Protein AF-A0A7L0NMG3-F1 (afdb_monomer)

Organism: NCBI:txid1118560

Nearest PDB structures (foldseek):
  3aih-assembly2_B  TM=8.517E-01  e=2.063E-11  Homo sapiens
  4xqm-assembly1_A  TM=8.534E-01  e=5.580E-05  Schizosaccharomyces pombe 972h-
  7s69-assembly1_B  TM=7.796E-01  e=5.162E-04  Xenopus laevis
  2v5p-assembly2_B  TM=7.927E-01  e=1.163E-02  Homo sapiens
  3k42-assembly1_A  TM=6.499E-01  e=7.452E-03  Bos taurus

Structure (mmCIF, N/CA/C/O backbone):
data_AF-A0A7L0NMG3-F1
#
_entry.id   AF-A0A7L0NMG3-F1
#
loop_
_atom_site.group_PDB
_atom_site.id
_atom_site.type_symbol
_atom_site.label_atom_id
_atom_site.label_alt_id
_atom_site.label_comp_id
_atom_site.label_asym_id
_atom_site.label_entity_id
_atom_site.label_seq_id
_atom_site.pdbx_PDB_ins_code
_atom_site.Cartn_x
_atom_site.Cartn_y
_atom_site.Cartn_z
_atom_site.occupancy
_atom_site.B_iso_or_equiv
_atom_site.auth_seq_id
_atom_site.auth_comp_id
_atom_site.auth_asym_id
_atom_site.auth_atom_id
_atom_site.pdbx_PDB_model_num
ATOM 1 N N . GLU A 1 1 ? -7.034 -24.614 -14.392 1.00 59.16 1 GLU A N 1
ATOM 2 C CA . GLU A 1 1 ? -5.879 -23.702 -14.499 1.00 59.16 1 GLU A CA 1
ATOM 3 C C . GLU A 1 1 ? -6.355 -22.431 -15.175 1.00 59.16 1 GLU A C 1
ATOM 5 O O . GLU A 1 1 ? -7.179 -22.522 -16.078 1.00 59.16 1 GLU A O 1
ATOM 10 N N . SER A 1 2 ? -5.948 -21.263 -14.687 1.00 79.06 2 SER A N 1
ATOM 11 C CA . SER A 1 2 ? -6.353 -19.992 -15.289 1.00 79.06 2 SER A CA 1
ATOM 12 C C . SER A 1 2 ? -5.516 -19.754 -16.543 1.00 79.06 2 SER A C 1
ATOM 14 O O . SER A 1 2 ? -4.312 -19.537 -16.444 1.00 79.06 2 SER A O 1
ATOM 16 N N . GLU A 1 3 ? -6.139 -19.833 -17.716 1.00 87.44 3 GLU A N 1
ATOM 17 C CA . GLU A 1 3 ? -5.497 -19.521 -18.994 1.00 87.44 3 GLU A CA 1
ATOM 18 C C . GLU A 1 3 ? -5.254 -18.007 -19.086 1.00 87.44 3 GLU A C 1
ATOM 20 O O . GLU A 1 3 ? -6.186 -17.207 -18.962 1.00 87.44 3 GLU A O 1
ATOM 25 N N . ILE A 1 4 ? -3.997 -17.605 -19.279 1.00 86.75 4 ILE A N 1
ATOM 26 C CA . ILE A 1 4 ? -3.635 -16.203 -19.499 1.00 86.75 4 ILE A CA 1
ATOM 27 C C . ILE A 1 4 ? -4.058 -15.837 -20.923 1.00 86.75 4 ILE A C 1
ATOM 29 O O . ILE A 1 4 ? -3.597 -16.451 -21.882 1.00 86.75 4 ILE A O 1
ATOM 33 N N . LYS A 1 5 ? -4.931 -14.837 -21.067 1.00 89.88 5 LYS A N 1
ATOM 34 C CA . LYS A 1 5 ? -5.364 -14.318 -22.371 1.00 89.88 5 LYS A CA 1
ATOM 35 C C . LYS A 1 5 ? -4.759 -12.940 -22.612 1.00 89.88 5 LYS A C 1
ATOM 37 O O . LYS A 1 5 ? -4.948 -12.047 -21.790 1.00 89.88 5 LYS A O 1
ATOM 42 N N . GLY A 1 6 ? -4.094 -12.770 -23.753 1.00 88.62 6 GLY A N 1
ATOM 43 C CA . GLY A 1 6 ? -3.487 -11.505 -24.178 1.00 88.62 6 GLY A CA 1
ATOM 44 C C . GLY A 1 6 ? -1.967 -11.459 -24.017 1.00 88.62 6 GLY A C 1
ATOM 45 O O . GLY A 1 6 ? -1.328 -12.466 -23.711 1.00 88.62 6 GLY A O 1
ATOM 46 N N . ASP A 1 7 ? -1.402 -10.276 -24.254 1.00 86.81 7 ASP A N 1
ATOM 47 C CA . ASP A 1 7 ? 0.041 -10.052 -24.217 1.00 86.81 7 ASP A CA 1
ATOM 48 C C . ASP A 1 7 ? 0.577 -10.033 -22.782 1.00 86.81 7 ASP A C 1
ATOM 50 O O . ASP A 1 7 ? 0.004 -9.422 -21.876 1.00 86.81 7 ASP A O 1
ATOM 54 N N . ILE A 1 8 ? 1.722 -10.682 -22.576 1.00 90.44 8 ILE A N 1
ATOM 55 C CA . ILE A 1 8 ? 2.401 -10.710 -21.281 1.00 90.44 8 ILE A CA 1
ATOM 56 C C . ILE A 1 8 ? 3.264 -9.454 -21.150 1.00 90.44 8 ILE A C 1
ATOM 58 O O . ILE A 1 8 ? 4.261 -9.284 -21.854 1.00 90.44 8 ILE A O 1
ATOM 62 N N . LEU A 1 9 ? 2.906 -8.585 -20.206 1.00 92.25 9 LEU A N 1
ATOM 63 C CA . LEU A 1 9 ? 3.685 -7.395 -19.879 1.00 92.25 9 LEU A CA 1
ATOM 64 C C . LEU A 1 9 ? 4.687 -7.695 -18.766 1.00 92.25 9 LEU A C 1
ATOM 66 O O . LEU A 1 9 ? 4.323 -8.046 -17.646 1.00 92.25 9 LEU A O 1
ATOM 70 N N . VAL A 1 10 ? 5.968 -7.496 -19.068 1.00 95.62 10 VAL A N 1
ATOM 71 C CA . VAL A 1 10 ? 7.050 -7.587 -18.080 1.00 95.62 10 VAL A CA 1
ATOM 72 C C . VAL A 1 10 ? 7.279 -6.204 -17.477 1.00 95.62 10 VAL A C 1
ATOM 74 O O . VAL A 1 10 ? 7.556 -5.259 -18.220 1.00 95.62 10 VAL A O 1
ATOM 77 N N . LEU A 1 11 ? 7.167 -6.074 -16.153 1.00 95.94 11 LEU A N 1
ATOM 78 C CA . LEU A 1 11 ? 7.382 -4.800 -15.448 1.00 95.94 11 LEU A CA 1
ATOM 79 C C . LEU A 1 11 ? 8.869 -4.474 -15.258 1.00 95.94 11 LEU A C 1
ATOM 81 O O . LEU A 1 11 ? 9.238 -3.309 -15.211 1.00 95.94 11 LEU A O 1
ATOM 85 N N . GLY A 1 12 ? 9.719 -5.496 -15.191 1.00 96.56 12 GLY A N 1
ATOM 86 C CA . GLY A 1 12 ? 11.164 -5.359 -15.068 1.00 96.56 12 GLY A CA 1
ATOM 87 C C . GLY A 1 12 ? 11.828 -6.689 -14.729 1.00 96.56 12 GLY A C 1
ATOM 88 O O . GLY A 1 12 ? 11.169 -7.648 -14.328 1.00 96.56 12 GLY A O 1
ATOM 89 N N . TYR A 1 13 ? 13.143 -6.724 -14.876 1.00 97.38 13 TYR A N 1
ATOM 90 C CA . TYR A 1 13 ? 14.027 -7.793 -14.435 1.00 97.38 13 TYR A CA 1
ATOM 91 C C . TYR A 1 13 ? 14.831 -7.311 -13.237 1.00 97.38 13 TYR A C 1
ATOM 93 O O . TYR A 1 13 ? 15.173 -6.131 -13.154 1.00 97.38 13 TYR A O 1
ATOM 101 N N . TYR A 1 14 ? 15.130 -8.225 -12.317 1.00 97.56 14 TYR A N 1
ATOM 102 C CA . TYR A 1 14 ? 15.884 -7.911 -11.110 1.00 97.56 14 TYR A CA 1
ATOM 103 C C . TYR A 1 14 ? 17.196 -7.190 -11.453 1.00 97.56 14 TYR A C 1
ATOM 105 O O . TYR A 1 14 ? 17.988 -7.679 -12.258 1.00 97.56 14 TYR A O 1
ATOM 113 N N . GLN A 1 15 ? 17.409 -6.030 -10.834 1.00 97.12 15 GLN A N 1
ATOM 114 C CA . GLN A 1 15 ? 18.620 -5.229 -10.985 1.00 97.12 15 GLN A CA 1
ATOM 115 C C . GLN A 1 15 ? 19.444 -5.245 -9.703 1.00 97.12 15 GLN A C 1
ATOM 117 O O . GLN A 1 15 ? 20.641 -5.523 -9.728 1.00 97.12 15 GLN A O 1
ATOM 122 N N . SER A 1 16 ? 18.808 -4.896 -8.588 1.00 95.19 16 SER A N 1
ATOM 123 C CA . SER A 1 16 ? 19.484 -4.692 -7.315 1.00 95.19 16 SER A CA 1
ATOM 124 C C . SER A 1 16 ? 18.516 -4.822 -6.148 1.00 95.19 16 SER A C 1
ATOM 126 O O . SER A 1 16 ? 17.298 -4.697 -6.288 1.00 95.19 16 SER A O 1
ATOM 128 N N . ALA A 1 17 ? 19.083 -5.069 -4.975 1.00 92.56 17 ALA A N 1
ATOM 129 C CA . ALA A 1 17 ? 18.385 -5.074 -3.705 1.00 92.56 17 ALA A CA 1
ATOM 130 C C . ALA A 1 17 ? 19.091 -4.110 -2.756 1.00 92.56 17 ALA A C 1
ATOM 132 O O . ALA A 1 17 ? 20.298 -3.895 -2.860 1.00 92.56 17 ALA A O 1
ATOM 133 N N . PHE A 1 18 ? 18.333 -3.526 -1.835 1.00 87.12 18 PHE A N 1
ATOM 134 C CA . PHE A 1 18 ? 18.908 -2.701 -0.787 1.00 87.12 18 PHE A CA 1
ATOM 135 C C . PHE A 1 18 ? 19.748 -3.561 0.157 1.00 87.12 18 PHE A C 1
ATOM 137 O O . PHE A 1 18 ? 19.223 -4.503 0.761 1.00 87.12 18 PHE A O 1
ATOM 144 N N . ASP A 1 19 ? 21.027 -3.214 0.271 1.00 85.00 19 ASP A N 1
ATOM 145 C CA . ASP A 1 19 ? 21.970 -3.850 1.180 1.00 85.00 19 ASP A CA 1
ATOM 146 C C . ASP A 1 19 ? 21.844 -3.239 2.583 1.00 85.00 19 ASP A C 1
ATOM 148 O O . ASP A 1 19 ? 21.985 -2.029 2.769 1.00 85.00 19 ASP A O 1
ATOM 152 N N . TRP A 1 20 ? 21.539 -4.085 3.565 1.00 78.50 20 TRP A N 1
ATOM 153 C CA . TRP A 1 20 ? 21.385 -3.685 4.964 1.00 78.50 20 TRP A CA 1
ATOM 154 C C . TRP A 1 20 ? 22.711 -3.684 5.731 1.00 78.50 20 TRP A C 1
ATOM 156 O O . TRP A 1 20 ? 22.761 -3.121 6.827 1.00 78.50 20 TRP A O 1
ATOM 166 N N . ASP A 1 21 ? 23.772 -4.280 5.181 1.00 75.56 21 ASP A N 1
ATOM 167 C CA . ASP A 1 21 ? 25.079 -4.371 5.831 1.00 75.56 21 ASP A CA 1
ATOM 168 C C . ASP A 1 21 ? 25.978 -3.161 5.534 1.00 75.56 21 ASP A C 1
ATOM 170 O O . ASP A 1 21 ? 26.912 -2.904 6.295 1.00 75.56 21 ASP A O 1
ATOM 174 N N . ASP A 1 22 ? 25.652 -2.356 4.517 1.00 78.81 22 ASP A N 1
ATOM 175 C CA . ASP A 1 22 ? 26.407 -1.153 4.152 1.00 78.81 22 ASP A CA 1
ATOM 176 C C . ASP A 1 22 ? 26.276 -0.036 5.208 1.00 78.81 22 ASP A C 1
ATOM 178 O O . ASP A 1 22 ? 25.227 0.587 5.409 1.00 78.81 22 ASP A O 1
ATOM 182 N N . GLU A 1 23 ? 27.392 0.254 5.876 1.00 65.75 23 GLU A N 1
ATOM 183 C CA . GLU A 1 23 ? 27.531 1.295 6.899 1.00 65.75 23 GLU A CA 1
ATOM 184 C C . GLU A 1 23 ? 27.205 2.704 6.370 1.00 65.75 23 GLU A C 1
ATOM 186 O O . GLU A 1 23 ? 26.690 3.552 7.107 1.00 65.75 23 GLU A O 1
ATOM 191 N N . THR A 1 24 ? 27.422 2.950 5.075 1.00 65.12 24 THR A N 1
ATOM 192 C CA . THR A 1 24 ? 27.127 4.240 4.430 1.00 65.12 24 THR A CA 1
ATOM 193 C C . THR A 1 24 ? 25.620 4.496 4.372 1.00 65.12 24 THR A C 1
ATOM 195 O O . THR A 1 24 ? 25.153 5.617 4.598 1.00 65.12 24 THR A O 1
ATOM 198 N N . ALA A 1 25 ? 24.837 3.441 4.136 1.00 59.25 25 ALA A N 1
ATOM 199 C CA . ALA A 1 25 ? 23.383 3.500 4.116 1.00 59.25 25 ALA A CA 1
ATOM 200 C C . ALA A 1 25 ? 22.796 3.611 5.535 1.00 59.25 25 ALA A C 1
ATOM 202 O O . ALA A 1 25 ? 21.837 4.368 5.739 1.00 59.25 25 ALA A O 1
ATOM 203 N N . LYS A 1 26 ? 23.419 2.957 6.531 1.00 58.41 26 LYS A N 1
ATOM 204 C CA . LYS A 1 26 ? 23.043 3.032 7.960 1.00 58.41 26 LYS A CA 1
ATOM 205 C C . LYS A 1 26 ? 23.156 4.444 8.544 1.00 58.41 26 LYS A C 1
ATOM 207 O O . LYS A 1 26 ? 22.347 4.810 9.399 1.00 58.41 26 LYS A O 1
ATOM 212 N N . ALA A 1 27 ? 24.111 5.246 8.067 1.00 56.56 27 ALA A N 1
ATOM 213 C CA . ALA A 1 27 ? 24.324 6.625 8.517 1.00 56.56 27 ALA A CA 1
ATOM 214 C C . ALA A 1 27 ? 23.243 7.613 8.035 1.00 56.56 27 ALA A C 1
ATOM 216 O O . ALA A 1 27 ? 23.093 8.707 8.590 1.00 56.56 27 ALA A O 1
ATOM 217 N N . SER A 1 28 ? 22.457 7.250 7.018 1.00 61.62 28 SER A N 1
ATOM 218 C CA . SER A 1 28 ? 21.382 8.109 6.530 1.00 61.62 28 SER A CA 1
ATOM 219 C C . SER A 1 28 ? 20.182 8.074 7.492 1.00 61.62 28 SER A C 1
ATOM 221 O O . SER A 1 28 ? 19.613 7.024 7.785 1.00 61.62 28 SER A O 1
ATOM 223 N N . LYS A 1 29 ? 19.709 9.237 7.964 1.00 58.41 29 LYS A N 1
ATOM 224 C CA . LYS A 1 29 ? 18.449 9.329 8.742 1.00 58.41 29 LYS A CA 1
ATOM 225 C C . LYS A 1 29 ? 17.241 8.749 7.984 1.00 58.41 29 LYS A C 1
ATOM 227 O O . LYS A 1 29 ? 16.254 8.352 8.594 1.00 58.41 29 LYS A O 1
ATOM 232 N N . GLN A 1 30 ? 17.332 8.681 6.657 1.00 58.31 30 GLN A N 1
ATOM 233 C CA . GLN A 1 30 ? 16.338 8.071 5.776 1.00 58.31 30 GLN A CA 1
ATOM 234 C C . GLN A 1 30 ? 16.222 6.551 5.983 1.00 58.31 30 GLN A C 1
ATOM 236 O O . GLN A 1 30 ? 15.117 6.020 5.902 1.00 58.31 30 GLN A O 1
ATOM 241 N N . HIS A 1 31 ? 17.317 5.865 6.326 1.00 57.00 31 HIS A N 1
ATOM 242 C CA . HIS A 1 31 ? 17.328 4.433 6.628 1.00 57.00 31 HIS A CA 1
ATOM 243 C C . HIS A 1 31 ? 16.533 4.091 7.897 1.00 57.00 31 HIS A C 1
ATOM 245 O O . HIS A 1 31 ? 15.758 3.142 7.898 1.00 57.00 31 HIS A O 1
ATOM 251 N N . GLN A 1 32 ? 16.615 4.921 8.944 1.00 55.91 32 GLN A N 1
ATOM 252 C CA . GLN A 1 32 ? 15.859 4.708 10.193 1.00 55.91 32 GLN A CA 1
ATOM 253 C C . GLN A 1 32 ? 14.334 4.797 10.005 1.00 55.91 32 GLN A C 1
ATOM 255 O O . GLN A 1 32 ? 13.570 4.257 10.805 1.00 55.91 32 GLN A O 1
ATOM 260 N N . LEU A 1 33 ? 13.884 5.488 8.954 1.00 63.53 33 LEU A N 1
ATOM 261 C CA . LEU A 1 33 ? 12.466 5.661 8.633 1.00 63.53 33 LEU A CA 1
ATOM 262 C C . LEU A 1 33 ? 11.950 4.612 7.636 1.00 63.53 33 LEU A C 1
ATOM 264 O O . LEU A 1 33 ? 10.738 4.405 7.541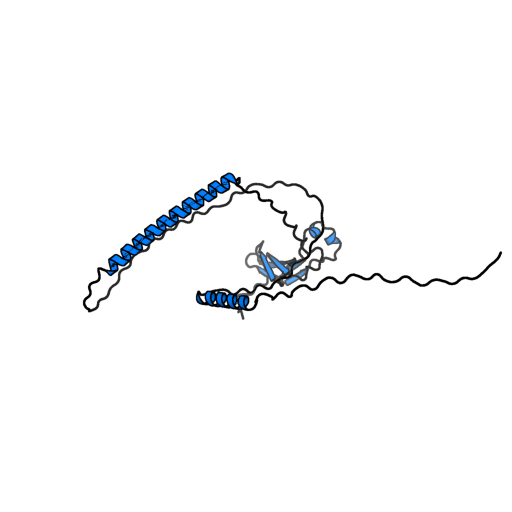 1.00 63.53 33 LEU A O 1
ATOM 268 N N . ARG A 1 34 ? 12.841 3.930 6.904 1.00 72.50 34 ARG A N 1
ATOM 269 C CA . ARG A 1 34 ? 12.472 2.896 5.931 1.00 72.50 34 ARG A CA 1
ATOM 270 C C . ARG A 1 34 ? 12.338 1.546 6.629 1.00 72.50 34 ARG A C 1
ATOM 272 O O . ARG A 1 34 ? 13.305 0.827 6.824 1.00 72.50 34 ARG A O 1
ATOM 279 N N . ARG A 1 35 ? 11.101 1.180 6.965 1.00 83.31 35 ARG A N 1
ATOM 280 C CA . ARG A 1 35 ? 10.751 -0.133 7.545 1.00 83.31 35 ARG A CA 1
ATOM 281 C C . ARG A 1 35 ? 10.389 -1.178 6.483 1.00 83.31 35 ARG A C 1
ATOM 283 O O . ARG A 1 35 ? 9.473 -1.970 6.682 1.00 83.31 35 ARG A O 1
ATOM 290 N N . TYR A 1 36 ? 11.045 -1.137 5.327 1.00 90.69 36 TYR A N 1
ATOM 291 C CA . TYR A 1 36 ? 10.819 -2.087 4.238 1.00 90.69 36 TYR A CA 1
ATOM 292 C C . TYR A 1 36 ? 12.124 -2.398 3.519 1.00 90.69 36 TYR A C 1
ATOM 294 O O . TYR A 1 36 ? 12.977 -1.524 3.377 1.00 90.69 36 TYR A O 1
ATOM 302 N N . HIS A 1 37 ? 12.270 -3.634 3.048 1.00 91.88 37 HIS A N 1
ATOM 303 C CA . HIS A 1 37 ? 13.357 -3.998 2.145 1.00 91.88 37 HIS A CA 1
ATOM 304 C C . HIS A 1 37 ? 12.918 -3.696 0.714 1.00 91.88 37 HIS A C 1
ATOM 306 O O . HIS A 1 37 ? 11.808 -4.048 0.323 1.00 91.88 37 HIS A O 1
ATOM 312 N N . SER A 1 38 ? 13.762 -3.013 -0.051 1.00 93.06 38 SER A N 1
ATOM 313 C CA . SER A 1 38 ? 13.443 -2.591 -1.415 1.00 93.06 38 SER A CA 1
ATOM 314 C C . SER A 1 38 ? 14.302 -3.320 -2.432 1.00 93.06 38 SER A C 1
ATOM 316 O O . SER A 1 38 ? 15.511 -3.445 -2.240 1.00 93.06 38 SER A O 1
ATOM 318 N N . GLN A 1 39 ? 13.681 -3.733 -3.528 1.00 95.81 39 GLN A N 1
ATOM 319 C CA . GLN A 1 39 ? 14.343 -4.292 -4.698 1.00 95.81 39 GLN A CA 1
ATOM 320 C C . GLN A 1 39 ? 13.947 -3.502 -5.937 1.00 95.81 39 GLN A C 1
ATOM 322 O O . GLN A 1 39 ? 12.780 -3.144 -6.099 1.00 95.81 39 GLN A O 1
ATOM 327 N N . SER A 1 40 ? 14.910 -3.271 -6.816 1.00 96.88 40 SER A N 1
ATOM 328 C CA . SER A 1 40 ? 14.718 -2.563 -8.074 1.00 96.88 40 SER A CA 1
ATOM 329 C C . SER A 1 40 ? 14.677 -3.558 -9.225 1.00 96.88 40 SER A C 1
ATOM 331 O O . SER A 1 40 ? 15.562 -4.406 -9.365 1.00 96.88 40 SER A O 1
ATOM 333 N N . TYR A 1 41 ? 13.654 -3.434 -10.061 1.00 97.94 41 TYR A N 1
ATOM 334 C CA . TYR A 1 41 ? 13.452 -4.209 -11.275 1.00 97.94 41 TYR A CA 1
ATOM 335 C C . TYR A 1 41 ? 13.398 -3.242 -12.456 1.00 97.94 41 TYR A C 1
ATOM 337 O O . TYR A 1 41 ? 12.594 -2.318 -12.465 1.00 97.94 41 TYR A O 1
ATOM 345 N N . VAL A 1 42 ? 14.247 -3.436 -13.459 1.00 97.25 42 VAL A N 1
ATOM 346 C CA . VAL A 1 42 ? 14.390 -2.506 -14.594 1.00 97.25 42 VAL A CA 1
ATOM 347 C C . VAL A 1 42 ? 14.375 -3.255 -15.921 1.00 97.25 42 VAL A C 1
ATOM 349 O O . VAL A 1 42 ? 14.352 -4.482 -15.944 1.00 97.25 42 VAL A O 1
ATOM 352 N N . ASN A 1 43 ? 14.433 -2.540 -17.046 1.00 96.88 43 ASN A N 1
ATOM 353 C CA . ASN A 1 43 ? 14.477 -3.141 -18.385 1.00 96.88 43 ASN A CA 1
ATOM 354 C C . ASN A 1 43 ? 13.260 -4.031 -18.693 1.00 96.88 43 ASN A C 1
ATOM 356 O O . ASN A 1 43 ? 13.386 -5.069 -19.339 1.00 96.88 43 ASN A O 1
ATOM 360 N N . GLY A 1 44 ? 12.075 -3.632 -18.229 1.00 96.06 44 GLY A N 1
ATOM 361 C CA . GLY A 1 44 ? 10.829 -4.304 -18.568 1.00 96.06 44 GLY A CA 1
ATOM 362 C C . GLY A 1 44 ? 10.442 -4.149 -20.040 1.00 96.06 44 GLY A C 1
ATOM 363 O O . GLY A 1 44 ? 11.151 -3.574 -20.868 1.00 96.06 44 GLY A O 1
ATOM 364 N N . SER A 1 45 ? 9.256 -4.651 -20.365 1.00 96.31 45 SER A N 1
ATOM 365 C CA . SER A 1 45 ? 8.626 -4.464 -21.673 1.00 96.31 45 SER A CA 1
ATOM 366 C C . SER A 1 45 ? 8.543 -2.979 -22.048 1.00 96.31 45 SER A C 1
ATOM 368 O O . SER A 1 45 ? 8.411 -2.104 -21.187 1.00 96.31 45 SER A O 1
ATOM 370 N N . ARG A 1 46 ? 8.616 -2.682 -23.349 1.00 96.19 46 ARG A N 1
ATOM 371 C CA . ARG A 1 46 ? 8.604 -1.302 -23.843 1.00 96.19 46 ARG A CA 1
ATOM 372 C C . ARG A 1 46 ? 7.242 -0.654 -23.594 1.00 96.19 46 ARG A C 1
ATOM 374 O O . ARG A 1 46 ? 6.205 -1.219 -23.937 1.00 96.19 46 ARG A O 1
ATOM 381 N N . CYS A 1 47 ? 7.262 0.524 -22.987 1.00 95.06 47 CYS A N 1
ATOM 382 C CA . CYS A 1 47 ? 6.096 1.366 -22.779 1.00 95.06 47 CYS A CA 1
ATOM 383 C C . CYS A 1 47 ? 5.633 1.940 -24.122 1.00 95.06 47 CYS A C 1
ATOM 385 O O . CYS A 1 47 ? 6.428 2.524 -24.856 1.00 95.06 47 CYS A O 1
ATOM 387 N N . ASP A 1 48 ? 4.357 1.798 -24.431 1.00 94.06 48 ASP A N 1
ATOM 388 C CA . ASP A 1 48 ? 3.684 2.387 -25.589 1.00 94.06 48 ASP A CA 1
ATOM 389 C C . ASP A 1 48 ? 3.558 3.913 -25.462 1.00 94.06 48 ASP A C 1
ATOM 391 O O . ASP A 1 48 ? 3.797 4.631 -26.429 1.00 94.06 48 ASP A O 1
ATOM 395 N N . LEU A 1 49 ? 3.279 4.411 -24.253 1.00 93.31 49 LEU A N 1
ATOM 396 C CA . LEU A 1 49 ? 3.099 5.844 -23.994 1.00 93.31 49 LEU A CA 1
ATOM 397 C C . LEU A 1 49 ? 4.406 6.646 -24.039 1.00 93.31 49 LEU A C 1
ATOM 399 O O . LEU A 1 49 ? 4.446 7.746 -24.581 1.00 93.31 49 LEU A O 1
ATOM 403 N N . THR A 1 50 ? 5.478 6.123 -23.438 1.00 92.62 50 THR A N 1
ATOM 404 C CA . THR A 1 50 ? 6.743 6.869 -23.273 1.00 92.62 50 THR A CA 1
ATOM 405 C C . THR A 1 50 ? 7.886 6.335 -24.129 1.00 92.62 50 THR A C 1
ATOM 407 O O . THR A 1 50 ? 8.929 6.977 -24.234 1.00 92.62 50 THR A O 1
ATOM 410 N N . GLY A 1 51 ? 7.749 5.134 -24.697 1.00 93.44 51 GLY A N 1
ATOM 411 C CA . GLY A 1 51 ? 8.825 4.440 -25.404 1.00 93.44 51 GLY A CA 1
ATOM 412 C C . GLY A 1 51 ? 9.958 3.913 -24.512 1.00 93.44 51 GLY A C 1
ATOM 413 O O . GLY A 1 51 ? 10.852 3.232 -25.017 1.00 93.44 51 GLY A O 1
ATOM 414 N N . ARG A 1 52 ? 9.951 4.201 -23.205 1.00 95.06 52 ARG A N 1
ATOM 415 C CA . ARG A 1 52 ? 10.958 3.710 -22.249 1.00 95.06 52 ARG A CA 1
ATOM 416 C C . ARG A 1 52 ? 10.632 2.288 -21.793 1.00 95.06 52 ARG A C 1
ATOM 418 O O . ARG A 1 52 ? 9.490 1.847 -21.901 1.00 95.06 52 ARG A O 1
ATOM 425 N N . ALA A 1 53 ? 11.630 1.553 -21.312 1.00 96.81 53 ALA A N 1
ATOM 426 C CA . ALA A 1 53 ? 11.385 0.264 -20.670 1.00 96.81 53 ALA A CA 1
ATOM 427 C C . ALA A 1 53 ? 10.643 0.480 -19.344 1.00 96.81 53 ALA A C 1
ATOM 429 O O . ALA A 1 5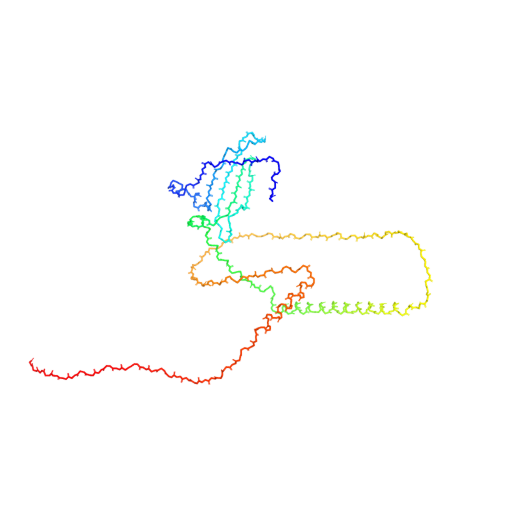3 ? 10.948 1.435 -18.630 1.00 96.81 53 ALA A O 1
ATOM 430 N N . ARG A 1 54 ? 9.673 -0.387 -19.030 1.00 97.25 54 ARG A N 1
ATOM 431 C CA . ARG A 1 54 ? 9.006 -0.383 -17.720 1.00 97.25 54 ARG A CA 1
ATOM 432 C C . ARG A 1 54 ? 10.015 -0.664 -16.599 1.00 97.25 54 ARG A C 1
ATOM 434 O O . ARG A 1 54 ? 11.006 -1.371 -16.811 1.00 97.25 54 ARG A O 1
ATOM 441 N N . GLU A 1 55 ? 9.749 -0.109 -15.425 1.00 97.19 55 GLU A N 1
ATOM 442 C CA . GLU A 1 55 ? 10.531 -0.330 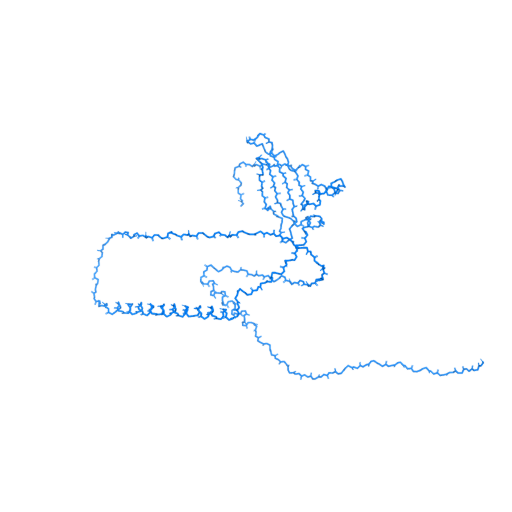-14.206 1.00 97.19 55 GLU A CA 1
ATOM 443 C C . GLU A 1 55 ? 9.613 -0.515 -12.994 1.00 97.19 55 GLU A C 1
ATOM 445 O O . GLU A 1 55 ? 8.489 -0.011 -12.972 1.00 97.19 55 GLU A O 1
ATOM 450 N N . ALA A 1 56 ? 10.086 -1.230 -11.977 1.00 97.88 56 ALA A N 1
ATOM 451 C CA . ALA A 1 56 ? 9.343 -1.468 -10.753 1.00 97.88 56 ALA A CA 1
ATOM 452 C C . ALA A 1 56 ? 10.236 -1.456 -9.504 1.00 97.88 56 ALA A C 1
ATOM 454 O O . ALA A 1 56 ? 11.322 -2.032 -9.491 1.00 97.88 56 ALA A O 1
ATOM 455 N N . GLU A 1 57 ? 9.740 -0.868 -8.419 1.00 96.94 57 GLU A N 1
ATOM 456 C CA . GLU A 1 57 ? 10.293 -1.017 -7.072 1.00 96.94 57 GLU A CA 1
ATOM 457 C C . GLU A 1 57 ? 9.411 -1.989 -6.277 1.00 96.94 57 GLU A C 1
ATOM 459 O O . GLU A 1 57 ? 8.224 -1.739 -6.066 1.00 96.94 57 GLU A O 1
ATOM 464 N N . VAL A 1 58 ? 9.982 -3.093 -5.801 1.00 97.31 58 VAL A N 1
ATOM 465 C CA . VAL A 1 58 ? 9.285 -4.045 -4.930 1.00 97.31 58 VAL A CA 1
ATOM 466 C C . VAL A 1 58 ? 9.678 -3.776 -3.484 1.00 97.31 58 VAL A C 1
ATOM 468 O O . VAL A 1 58 ? 10.846 -3.881 -3.113 1.00 97.31 58 VAL A O 1
ATOM 471 N N . ARG A 1 59 ? 8.691 -3.433 -2.659 1.00 95.62 59 ARG A N 1
ATOM 472 C CA . ARG A 1 59 ? 8.825 -3.120 -1.236 1.00 95.62 59 ARG A CA 1
ATOM 473 C C . ARG A 1 59 ? 8.282 -4.270 -0.407 1.00 95.62 59 ARG A C 1
ATOM 475 O O . ARG A 1 59 ? 7.081 -4.525 -0.402 1.00 95.62 59 ARG A O 1
ATOM 482 N N . PHE A 1 60 ? 9.161 -4.933 0.327 1.00 94.75 60 PHE A N 1
ATOM 483 C CA . PHE A 1 60 ? 8.810 -5.996 1.254 1.00 94.75 60 PHE A CA 1
ATOM 484 C C . PHE A 1 60 ? 8.593 -5.415 2.648 1.00 94.75 60 PHE A C 1
ATOM 486 O O . PHE A 1 60 ? 9.500 -4.795 3.208 1.00 94.75 60 PHE A O 1
ATOM 493 N N . LEU A 1 61 ? 7.412 -5.645 3.220 1.00 93.31 61 LEU A N 1
ATOM 494 C CA . LEU A 1 61 ? 7.063 -5.268 4.588 1.00 93.31 61 LEU A CA 1
ATOM 495 C C . LEU A 1 61 ? 6.819 -6.502 5.451 1.00 93.31 61 LEU A C 1
ATOM 497 O O . LEU A 1 61 ? 6.217 -7.481 5.009 1.00 93.31 61 LEU A O 1
ATOM 501 N N . CYS A 1 62 ? 7.276 -6.427 6.699 1.00 91.81 62 CYS A N 1
ATOM 502 C CA . CYS A 1 62 ? 7.019 -7.467 7.680 1.00 91.81 62 CYS A CA 1
ATOM 503 C C . CYS A 1 62 ? 5.536 -7.459 8.077 1.00 91.81 62 CYS A C 1
ATOM 505 O O . CYS A 1 62 ? 5.019 -6.441 8.539 1.00 91.81 62 CYS A O 1
ATOM 507 N N . GLU A 1 63 ? 4.881 -8.608 7.930 1.00 91.38 63 GLU A N 1
ATOM 508 C CA . GLU A 1 63 ? 3.553 -8.875 8.479 1.00 91.38 63 GLU A CA 1
ATOM 509 C C . GLU A 1 63 ? 3.567 -10.238 9.177 1.00 91.38 63 GLU A C 1
ATOM 511 O O . GLU A 1 63 ? 3.893 -11.259 8.573 1.00 91.38 63 GLU A O 1
ATOM 516 N N . GLU A 1 64 ? 3.238 -10.259 10.468 1.00 85.75 64 GLU A N 1
ATOM 517 C CA . GLU A 1 64 ? 3.180 -11.492 11.250 1.00 85.75 64 GLU A CA 1
ATOM 518 C C . GLU A 1 64 ? 1.782 -12.122 11.149 1.00 85.75 64 GLU A C 1
ATOM 520 O O . GLU A 1 64 ? 0.779 -11.500 11.489 1.00 85.75 64 GLU A O 1
ATOM 525 N N . GLY A 1 65 ? 1.706 -13.393 10.741 1.00 80.25 65 GLY A N 1
ATOM 526 C CA . GLY A 1 65 ? 0.471 -14.187 10.803 1.00 80.25 65 GLY A CA 1
ATOM 527 C C . GLY A 1 65 ? -0.263 -14.412 9.478 1.00 80.25 65 GLY A C 1
ATOM 528 O O . GLY A 1 65 ? -1.211 -15.198 9.471 1.00 80.25 65 GLY A O 1
ATOM 529 N N . ALA A 1 66 ? 0.195 -13.809 8.379 1.00 76.19 66 ALA A N 1
ATOM 530 C CA . ALA A 1 66 ? -0.228 -14.118 7.012 1.00 76.19 66 ALA A CA 1
ATOM 531 C C . ALA A 1 66 ? 0.921 -14.780 6.222 1.00 76.19 66 ALA A C 1
ATOM 533 O O . ALA A 1 66 ? 2.082 -14.700 6.623 1.00 76.19 66 ALA A O 1
ATOM 534 N N . GLY A 1 67 ? 0.601 -15.492 5.135 1.00 87.50 67 GLY A N 1
ATOM 535 C CA . GLY A 1 67 ? 1.611 -15.995 4.192 1.00 87.50 67 GLY A CA 1
ATOM 536 C C . GLY A 1 67 ? 2.225 -14.869 3.352 1.00 87.50 67 GLY A C 1
ATOM 537 O O . GLY A 1 67 ? 1.923 -13.702 3.567 1.00 87.50 67 GLY A O 1
ATOM 538 N N . ASP A 1 68 ? 3.060 -15.215 2.373 1.00 94.44 68 ASP A N 1
ATOM 539 C CA . ASP A 1 68 ? 3.624 -14.232 1.439 1.00 94.44 68 ASP A CA 1
ATOM 540 C C . ASP A 1 68 ? 2.556 -13.826 0.403 1.00 94.44 68 ASP A C 1
ATOM 542 O O . ASP A 1 68 ? 2.013 -14.691 -0.289 1.00 94.44 68 ASP A O 1
ATOM 546 N N . TYR A 1 69 ? 2.241 -12.532 0.279 1.00 95.44 69 TYR A N 1
ATOM 547 C CA . TYR A 1 69 ? 1.288 -12.042 -0.726 1.00 95.44 69 TYR A CA 1
ATOM 548 C C . TYR A 1 69 ? 1.574 -10.606 -1.183 1.00 95.44 69 TYR A C 1
ATOM 550 O O . TYR A 1 69 ? 2.203 -9.807 -0.487 1.00 95.44 69 TYR A O 1
ATOM 558 N N . ILE A 1 70 ? 1.088 -10.272 -2.381 1.00 96.31 70 ILE A N 1
ATOM 559 C CA . ILE A 1 70 ? 1.146 -8.913 -2.925 1.00 96.31 70 ILE A CA 1
ATOM 560 C C . ILE A 1 70 ? -0.029 -8.125 -2.346 1.00 96.31 70 ILE A C 1
ATOM 562 O O . ILE A 1 70 ? -1.186 -8.417 -2.635 1.00 96.31 70 ILE A O 1
ATOM 566 N N . ALA A 1 71 ? 0.279 -7.130 -1.525 1.00 95.62 71 ALA A N 1
ATOM 567 C CA . ALA A 1 71 ? -0.698 -6.288 -0.851 1.00 95.62 71 ALA A CA 1
ATOM 568 C C . ALA A 1 71 ? -1.219 -5.175 -1.760 1.00 95.62 71 ALA A C 1
ATOM 570 O O . ALA A 1 71 ? -2.405 -4.850 -1.741 1.00 95.62 71 ALA A O 1
ATOM 571 N N . ARG A 1 72 ? -0.315 -4.560 -2.534 1.00 96.00 72 ARG A N 1
ATOM 572 C CA . ARG A 1 72 ? -0.630 -3.440 -3.427 1.00 96.00 72 ARG A CA 1
ATOM 573 C C . ARG A 1 72 ? 0.257 -3.450 -4.661 1.00 96.00 72 ARG A C 1
ATOM 575 O O . ARG A 1 72 ? 1.420 -3.848 -4.591 1.00 96.00 72 ARG A O 1
ATOM 582 N N . VAL A 1 73 ? -0.296 -2.948 -5.756 1.00 97.06 73 VAL A N 1
ATOM 583 C CA . VAL A 1 73 ? 0.422 -2.612 -6.984 1.00 97.06 73 VAL A CA 1
ATOM 584 C C . VAL A 1 73 ? -0.017 -1.204 -7.356 1.00 97.06 73 VAL A C 1
ATOM 586 O O . VAL A 1 73 ? -1.179 -0.992 -7.690 1.00 97.06 73 VAL A O 1
ATOM 589 N N . ASP A 1 74 ? 0.888 -0.243 -7.231 1.00 97.62 74 ASP A N 1
ATOM 590 C CA . ASP A 1 74 ? 0.625 1.168 -7.493 1.00 97.62 74 ASP A CA 1
ATOM 591 C C . ASP A 1 74 ? 1.458 1.608 -8.719 1.00 97.62 74 ASP A C 1
ATOM 593 O O . ASP A 1 74 ? 2.629 1.252 -8.834 1.00 97.62 74 ASP A O 1
ATOM 597 N N . GLU A 1 75 ? 0.877 2.382 -9.641 1.00 97.25 75 GLU A N 1
ATOM 598 C CA . GLU A 1 75 ? 1.574 2.984 -10.795 1.00 97.25 75 GLU A CA 1
ATOM 599 C C . GLU A 1 75 ? 1.621 4.512 -10.601 1.00 97.25 75 GLU A C 1
ATOM 601 O O . GLU A 1 75 ? 0.756 5.231 -11.103 1.00 97.25 75 GLU A O 1
ATOM 606 N N . PRO A 1 76 ? 2.564 5.041 -9.794 1.00 95.75 76 PRO A N 1
ATOM 607 C CA . PRO A 1 76 ? 2.628 6.476 -9.500 1.00 95.75 76 PRO A CA 1
ATOM 608 C C . PRO A 1 76 ? 2.974 7.331 -10.725 1.00 95.75 76 PRO A C 1
ATOM 610 O O . PRO A 1 76 ? 2.649 8.518 -10.758 1.00 95.75 76 PRO A O 1
ATOM 613 N N . GLN A 1 77 ? 3.656 6.751 -11.713 1.00 95.12 77 GLN A N 1
ATOM 614 C CA . GLN A 1 77 ? 3.957 7.371 -13.000 1.00 95.12 77 GLN A CA 1
ATOM 615 C C . GLN A 1 77 ? 3.785 6.330 -14.101 1.00 95.12 77 GLN A C 1
ATOM 617 O O . GLN A 1 77 ? 4.068 5.157 -13.878 1.00 95.12 77 GLN A O 1
ATOM 622 N N . SER A 1 78 ? 3.379 6.759 -15.298 1.00 96.06 78 SER A N 1
ATOM 623 C CA . SER A 1 78 ? 3.196 5.847 -16.429 1.00 96.06 78 SER A CA 1
ATOM 624 C C . SER A 1 78 ? 4.453 5.008 -16.673 1.00 96.06 78 SER A C 1
ATOM 626 O O . SER A 1 78 ? 5.531 5.558 -16.914 1.00 96.06 78 SER A O 1
ATOM 628 N N . CYS A 1 79 ? 4.293 3.684 -16.651 1.00 95.56 79 CYS A N 1
ATOM 629 C CA . CYS A 1 79 ? 5.353 2.691 -16.827 1.00 95.56 79 CYS A CA 1
ATOM 630 C C . CYS A 1 79 ? 6.400 2.614 -15.695 1.00 95.56 79 CYS A C 1
ATOM 632 O O . CYS A 1 79 ? 7.455 2.007 -15.891 1.00 95.56 79 CYS A O 1
ATOM 634 N N . SER A 1 80 ? 6.093 3.165 -14.516 1.00 96.75 80 SER A N 1
ATOM 635 C CA . SER A 1 80 ? 6.867 3.019 -13.278 1.00 96.75 80 SER A CA 1
ATOM 636 C C . SER A 1 80 ? 5.962 2.476 -12.173 1.00 96.75 80 SER A C 1
ATOM 638 O O . SER A 1 80 ? 4.943 3.080 -11.837 1.00 96.75 80 SER A O 1
ATOM 640 N N . TYR A 1 81 ? 6.321 1.321 -11.619 1.00 97.69 81 TYR A N 1
ATOM 641 C CA . TYR A 1 81 ? 5.468 0.557 -10.711 1.00 97.69 81 TYR A CA 1
ATOM 642 C C . TYR A 1 81 ? 6.070 0.465 -9.309 1.00 97.69 81 TYR A C 1
ATOM 644 O O . TYR A 1 81 ? 7.281 0.384 -9.125 1.00 97.69 81 TYR A O 1
ATOM 652 N N . VAL A 1 82 ? 5.212 0.415 -8.296 1.00 97.50 82 VAL A N 1
ATOM 653 C CA . VAL A 1 82 ? 5.588 0.143 -6.909 1.00 97.50 82 VAL A CA 1
ATOM 654 C C . VAL A 1 82 ? 4.736 -1.007 -6.399 1.00 97.50 82 VAL A C 1
ATOM 656 O O . VAL A 1 82 ? 3.519 -0.889 -6.266 1.00 97.50 82 VAL A O 1
ATOM 659 N N . LEU A 1 83 ? 5.378 -2.133 -6.107 1.00 97.69 83 LEU A N 1
ATOM 660 C CA . LEU A 1 83 ? 4.716 -3.309 -5.558 1.00 97.69 83 LEU A CA 1
ATOM 661 C C . LEU A 1 83 ? 4.978 -3.368 -4.061 1.00 97.69 83 LEU A C 1
ATOM 663 O O . LEU A 1 83 ? 6.114 -3.259 -3.613 1.00 97.69 83 LEU A O 1
ATOM 667 N N . THR A 1 84 ? 3.925 -3.574 -3.286 1.00 96.50 84 THR A N 1
ATOM 668 C CA . THR A 1 84 ? 4.000 -3.745 -1.836 1.00 96.50 84 THR A CA 1
ATOM 669 C C . THR A 1 84 ? 3.719 -5.205 -1.523 1.00 96.50 84 THR A C 1
ATOM 671 O O . THR A 1 84 ? 2.620 -5.687 -1.788 1.00 96.50 84 THR A O 1
ATOM 674 N N . VAL A 1 85 ? 4.702 -5.913 -0.978 1.00 96.56 85 VAL A N 1
ATOM 675 C CA . VAL A 1 85 ? 4.623 -7.339 -0.648 1.00 96.56 85 VAL A CA 1
ATOM 676 C C . VAL A 1 85 ? 4.703 -7.498 0.860 1.00 96.56 85 VAL A C 1
ATOM 678 O O . VAL A 1 85 ? 5.648 -7.020 1.488 1.00 96.56 85 VAL A O 1
ATOM 681 N N . HIS A 1 86 ? 3.735 -8.195 1.439 1.00 95.38 86 HIS A N 1
ATOM 682 C CA . HIS A 1 86 ? 3.797 -8.601 2.835 1.00 95.38 86 HIS A CA 1
ATOM 683 C C . HIS A 1 86 ? 4.409 -9.997 2.937 1.00 95.38 86 HIS A C 1
ATOM 685 O O . HIS A 1 86 ? 4.044 -10.906 2.191 1.00 95.38 86 HIS A O 1
ATOM 691 N N . THR A 1 87 ? 5.389 -10.151 3.828 1.00 94.12 87 THR A N 1
ATOM 692 C CA . THR A 1 87 ? 6.081 -11.425 4.057 1.00 94.12 87 THR A CA 1
ATOM 693 C C . THR A 1 87 ? 6.574 -11.538 5.494 1.00 94.12 87 THR A C 1
ATOM 695 O O . THR A 1 87 ? 7.037 -10.566 6.096 1.00 94.12 87 THR A O 1
ATOM 698 N N . THR A 1 88 ? 6.538 -12.753 6.040 1.00 92.69 88 THR A N 1
ATOM 699 C CA . THR A 1 88 ? 7.087 -13.049 7.371 1.00 92.69 88 THR A CA 1
ATOM 700 C C . THR A 1 88 ? 8.612 -13.171 7.365 1.00 92.69 88 THR A C 1
ATOM 702 O O . THR A 1 88 ? 9.246 -13.041 8.411 1.00 92.69 88 THR A O 1
ATOM 705 N N . ARG A 1 89 ? 9.235 -13.394 6.199 1.00 91.06 89 ARG A N 1
ATOM 706 C CA . ARG A 1 89 ? 10.665 -13.743 6.081 1.00 91.06 89 ARG A CA 1
ATOM 707 C C . ARG A 1 89 ? 11.592 -12.637 6.565 1.00 91.06 89 ARG A C 1
ATOM 709 O O . ARG A 1 89 ? 12.653 -12.911 7.117 1.00 91.06 89 ARG A O 1
ATOM 716 N N . ILE A 1 90 ? 11.177 -11.387 6.388 1.00 90.19 90 ILE A N 1
ATOM 717 C CA . ILE A 1 90 ? 11.970 -10.217 6.774 1.00 90.19 90 ILE A CA 1
ATOM 718 C C . ILE A 1 90 ? 11.691 -9.748 8.208 1.00 90.19 90 ILE A C 1
ATOM 720 O O . ILE A 1 90 ? 12.380 -8.862 8.708 1.00 90.19 90 ILE A O 1
ATOM 724 N N . CYS A 1 91 ? 10.721 -10.356 8.902 1.00 88.56 91 CYS A N 1
ATOM 725 C CA . CYS A 1 91 ? 10.362 -9.997 10.275 1.00 88.56 91 CYS A CA 1
ATOM 726 C C . CYS A 1 91 ? 11.448 -10.334 11.304 1.00 88.56 91 CYS A C 1
ATOM 728 O O . CYS A 1 91 ? 11.373 -9.866 12.440 1.00 88.56 91 CYS A O 1
ATOM 730 N N . HIS A 1 92 ? 12.447 -11.146 10.945 1.00 86.50 92 HIS A N 1
ATOM 731 C CA . HIS A 1 92 ? 13.609 -11.414 11.797 1.00 86.50 92 HIS A CA 1
ATOM 732 C C . HIS A 1 92 ? 14.548 -10.209 11.907 1.00 86.50 92 HIS A C 1
ATOM 734 O O . HIS A 1 92 ? 15.272 -10.095 12.894 1.00 86.50 92 HIS A O 1
ATOM 740 N N . HIS A 1 93 ? 14.521 -9.300 10.929 1.00 85.31 93 HIS A N 1
ATOM 741 C CA . HIS A 1 93 ? 15.408 -8.149 10.906 1.00 85.31 93 HIS A CA 1
ATOM 742 C C . HIS A 1 93 ? 14.877 -7.021 11.820 1.00 85.31 93 HIS A C 1
ATOM 744 O O . HIS A 1 93 ? 13.752 -6.551 11.611 1.00 85.31 93 HIS A O 1
ATOM 750 N N . PRO A 1 94 ? 15.661 -6.534 12.805 1.00 81.00 94 PRO A N 1
ATOM 751 C CA . PRO A 1 94 ? 15.191 -5.571 13.808 1.00 81.00 94 PRO A CA 1
ATOM 752 C C . PRO A 1 94 ? 14.633 -4.262 13.236 1.00 81.00 94 PRO A C 1
ATOM 754 O O . PRO A 1 94 ? 13.681 -3.713 13.783 1.00 81.00 94 PRO A O 1
ATOM 757 N N . PHE A 1 95 ? 15.193 -3.772 12.127 1.00 80.81 95 PHE A N 1
ATOM 758 C CA . PHE A 1 95 ? 14.776 -2.509 11.500 1.00 80.81 95 PHE A CA 1
ATOM 759 C C . PHE A 1 95 ? 13.550 -2.643 10.582 1.00 80.81 95 PHE A C 1
ATOM 761 O O . PHE A 1 95 ? 12.927 -1.642 10.230 1.00 80.81 95 PHE A O 1
ATOM 768 N N . LEU A 1 96 ? 13.195 -3.872 10.194 1.00 85.25 96 LEU A N 1
ATOM 769 C CA . LEU A 1 96 ? 12.065 -4.153 9.301 1.00 85.25 96 LEU A CA 1
ATOM 770 C C . LEU A 1 96 ? 10.798 -4.529 10.055 1.00 85.25 96 LEU A C 1
ATOM 772 O O . LEU A 1 96 ? 9.699 -4.400 9.517 1.00 85.25 96 LEU A O 1
ATOM 776 N N . ARG A 1 97 ? 10.938 -4.982 11.302 1.00 84.75 97 ARG A N 1
ATOM 777 C CA . ARG A 1 97 ? 9.794 -5.243 12.163 1.00 84.75 97 ARG A CA 1
ATOM 778 C C . ARG A 1 97 ? 9.137 -3.910 12.542 1.00 84.75 97 ARG A C 1
ATOM 780 O O . ARG A 1 97 ? 9.813 -3.035 13.092 1.00 84.75 97 ARG A O 1
ATOM 787 N N . PRO A 1 98 ? 7.830 -3.730 12.283 1.00 78.00 98 PRO A N 1
ATOM 788 C CA . PRO A 1 98 ? 7.103 -2.597 12.820 1.00 78.00 98 PRO A CA 1
ATOM 789 C C . PRO A 1 98 ? 7.273 -2.566 14.343 1.00 78.00 98 PRO A C 1
ATOM 791 O O . PRO A 1 98 ? 7.226 -3.625 14.977 1.00 78.00 98 PRO A O 1
ATOM 794 N N . PRO A 1 99 ? 7.474 -1.386 14.954 1.00 75.12 99 PRO A N 1
ATOM 795 C CA . PRO A 1 99 ? 7.425 -1.299 16.403 1.00 75.12 99 PRO A CA 1
ATOM 796 C C . PRO A 1 99 ? 6.090 -1.893 16.869 1.00 75.12 99 PRO A C 1
ATOM 798 O O . PRO A 1 99 ? 5.076 -1.671 16.193 1.00 75.12 99 PRO A O 1
ATOM 801 N N . PRO A 1 100 ? 6.077 -2.661 17.976 1.00 74.00 100 PRO A N 1
ATOM 802 C CA . PRO A 1 100 ? 4.836 -3.195 18.511 1.00 74.00 100 PRO A CA 1
ATOM 803 C C . PRO A 1 100 ? 3.853 -2.036 18.624 1.00 74.00 100 PRO A C 1
ATOM 805 O O . PRO A 1 100 ? 4.208 -0.976 19.152 1.00 74.00 100 PRO A O 1
ATOM 808 N N . GLY A 1 101 ? 2.669 -2.211 18.026 1.00 71.19 101 GLY A N 1
ATOM 809 C CA . GLY A 1 101 ? 1.653 -1.169 17.994 1.00 71.19 101 GLY A CA 1
ATOM 810 C C . GLY A 1 101 ? 1.493 -0.594 19.394 1.00 71.19 101 GLY A C 1
ATOM 811 O O . GLY A 1 101 ? 1.434 -1.351 20.366 1.00 71.19 101 GLY A O 1
ATOM 812 N N . LEU A 1 102 ? 1.503 0.737 19.504 1.00 76.06 102 LEU A N 1
ATOM 813 C CA . LEU A 1 102 ? 1.278 1.389 20.787 1.00 76.06 102 LEU A CA 1
ATOM 814 C C . LEU A 1 102 ? -0.002 0.805 21.377 1.00 76.06 102 LEU A C 1
ATOM 816 O O . LEU A 1 102 ? -1.020 0.732 20.682 1.00 76.06 102 LEU A O 1
ATOM 820 N N . ALA A 1 103 ? 0.065 0.364 22.635 1.00 79.69 103 ALA A N 1
ATOM 821 C CA . ALA A 1 103 ? -1.126 -0.099 23.325 1.00 79.69 103 ALA A CA 1
ATOM 822 C C . ALA A 1 103 ? -2.191 1.001 23.188 1.00 79.69 103 ALA A C 1
ATOM 824 O O . ALA A 1 103 ? -1.885 2.169 23.470 1.00 79.69 103 ALA A O 1
ATOM 825 N N . PRO A 1 104 ? -3.397 0.672 22.693 1.00 83.44 104 PRO A N 1
ATOM 826 C CA . PRO A 1 104 ? -4.429 1.674 22.526 1.00 83.44 104 PRO A CA 1
ATOM 827 C C . PRO A 1 104 ? -4.676 2.326 23.883 1.00 83.44 104 PRO A C 1
ATOM 829 O O . PRO A 1 104 ? -4.894 1.641 24.885 1.00 83.44 104 PRO A O 1
ATOM 832 N N . GLN A 1 105 ? -4.595 3.655 23.923 1.00 87.06 105 GLN A N 1
ATOM 833 C CA . GLN A 1 105 ? -4.901 4.394 25.139 1.00 87.06 105 GLN A CA 1
ATOM 834 C C . GLN A 1 105 ? -6.370 4.133 25.498 1.00 87.06 105 GLN A C 1
ATOM 836 O O . GLN A 1 105 ? -7.232 4.221 24.617 1.00 87.06 105 GLN A O 1
ATOM 841 N N . PRO A 1 106 ? -6.684 3.788 26.758 1.00 90.06 106 PRO A N 1
ATOM 842 C CA . PRO A 1 106 ? -8.050 3.485 27.145 1.00 90.06 106 PRO A CA 1
ATOM 843 C C . PRO A 1 106 ? -8.904 4.748 27.023 1.00 90.06 106 PRO A C 1
ATOM 845 O O . PRO A 1 106 ? -8.715 5.720 27.756 1.00 90.06 106 PRO A O 1
ATOM 848 N N . ILE A 1 107 ? -9.872 4.731 26.108 1.00 93.12 107 ILE A N 1
ATOM 849 C CA . ILE A 1 107 ? -10.861 5.802 26.001 1.00 93.12 107 ILE A CA 1
ATOM 850 C C . ILE A 1 107 ? -11.826 5.651 27.178 1.00 93.12 107 ILE A C 1
ATOM 852 O O . ILE A 1 107 ? -12.576 4.678 27.271 1.00 93.12 107 ILE A O 1
ATOM 856 N N . ARG A 1 108 ? -11.800 6.616 28.102 1.00 94.88 108 ARG A N 1
ATOM 857 C CA . ARG A 1 108 ? -12.769 6.690 29.197 1.00 94.88 108 ARG A CA 1
ATOM 858 C C . ARG A 1 108 ? -14.039 7.379 28.721 1.00 94.88 108 ARG A C 1
ATOM 860 O O . ARG A 1 108 ? -14.096 8.601 28.642 1.00 94.88 108 ARG A O 1
ATOM 867 N N . CYS A 1 109 ? -15.064 6.586 28.443 1.00 93.88 109 CYS A N 1
ATOM 868 C CA . CYS A 1 109 ? -16.395 7.102 28.155 1.00 93.88 109 CYS A CA 1
ATOM 869 C C . CYS A 1 109 ? -17.106 7.501 29.455 1.00 93.88 109 CYS A C 1
ATOM 871 O O . CYS A 1 109 ? -17.017 6.798 30.463 1.00 93.88 109 CYS A O 1
ATOM 873 N N . GLN A 1 110 ? -17.844 8.608 29.418 1.00 94.31 110 GLN A N 1
ATOM 874 C CA . GLN A 1 110 ? -18.784 8.995 30.468 1.00 94.31 110 GLN A CA 1
ATOM 875 C C . GLN A 1 110 ? -20.209 8.931 29.907 1.00 94.31 110 GLN A C 1
ATOM 877 O O . GLN A 1 110 ? -20.399 9.213 28.721 1.00 94.31 110 GLN A O 1
ATOM 882 N N . PRO A 1 111 ? -21.211 8.545 30.717 1.00 94.44 111 PRO A N 1
ATOM 883 C CA . PRO A 1 111 ? -22.600 8.579 30.282 1.00 94.44 111 PRO A CA 1
ATOM 884 C C . PRO A 1 111 ? -22.983 9.982 29.804 1.00 94.44 111 PRO A C 1
ATOM 886 O O . PRO A 1 111 ? -22.721 10.964 30.494 1.00 94.44 111 PRO A O 1
ATOM 889 N N . ALA A 1 112 ? -23.631 10.070 28.642 1.00 93.38 112 ALA A N 1
ATOM 890 C CA . ALA A 1 112 ? -24.084 11.349 28.090 1.00 93.38 112 ALA A CA 1
ATOM 891 C C . ALA A 1 112 ? -25.210 11.991 28.920 1.00 93.38 112 ALA A C 1
ATOM 893 O O . ALA A 1 112 ? -25.402 13.202 28.871 1.00 93.38 112 ALA A O 1
ATOM 894 N N . LEU A 1 113 ? -25.957 11.177 29.673 1.00 95.50 113 LEU A N 1
ATOM 895 C CA . LEU A 1 113 ? -27.071 11.610 30.507 1.00 95.50 113 LEU A CA 1
ATOM 896 C C . LEU A 1 113 ? -26.800 11.286 31.972 1.00 95.50 113 LEU A C 1
ATOM 898 O O . LEU A 1 113 ? -26.293 10.213 32.308 1.00 95.50 113 LEU A O 1
ATOM 902 N N . ALA A 1 114 ? -27.226 12.191 32.852 1.00 95.06 114 ALA A N 1
ATOM 903 C CA . ALA A 1 114 ? -27.299 11.902 34.275 1.00 95.06 114 ALA A CA 1
ATOM 904 C C . ALA A 1 114 ? -28.331 10.783 34.545 1.00 95.06 114 ALA A C 1
ATOM 906 O O . ALA A 1 114 ? -29.305 10.657 33.794 1.00 95.06 114 ALA A O 1
ATOM 907 N N . PRO A 1 115 ? -28.205 10.009 35.641 1.00 95.19 115 PRO A N 1
ATOM 908 C CA . PRO A 1 115 ? -29.100 8.883 35.924 1.00 95.19 115 PRO A CA 1
ATOM 909 C C . PRO A 1 115 ? -30.592 9.247 35.916 1.00 95.19 115 PRO A C 1
ATOM 911 O O . PRO A 1 115 ? -31.409 8.507 35.377 1.00 95.19 115 PRO A O 1
ATOM 914 N N . ALA A 1 116 ? -30.955 10.420 36.447 1.00 94.75 116 ALA A N 1
ATOM 915 C CA . ALA A 1 116 ? -32.341 10.887 36.457 1.00 94.75 116 ALA A CA 1
ATOM 916 C C . ALA A 1 116 ? -32.893 11.129 35.040 1.00 94.75 116 ALA A C 1
ATOM 918 O O . ALA A 1 116 ? -34.009 10.716 34.727 1.00 94.75 116 ALA A O 1
ATOM 919 N N . GLN A 1 117 ? -32.093 11.748 34.167 1.00 95.81 117 GLN A N 1
ATOM 920 C CA . GLN A 1 117 ? -32.456 11.989 32.768 1.00 95.81 117 GLN A CA 1
ATOM 921 C C . GLN A 1 117 ? -32.509 10.682 31.973 1.00 95.81 117 GLN A C 1
ATOM 923 O O . GLN A 1 117 ? -33.395 10.500 31.144 1.00 95.81 117 GLN A O 1
ATOM 928 N N . TYR A 1 118 ? -31.613 9.738 32.267 1.00 95.56 118 TYR A N 1
ATOM 929 C CA . TYR A 1 118 ? -31.635 8.411 31.660 1.00 95.56 118 TYR A CA 1
ATOM 930 C C . TYR A 1 118 ? -32.925 7.649 31.993 1.00 95.56 118 TYR A C 1
ATOM 932 O O . TYR A 1 118 ? -33.548 7.077 31.103 1.00 95.56 118 TYR A O 1
ATOM 940 N N . VAL A 1 119 ? -33.385 7.695 33.248 1.00 96.12 119 VAL A N 1
ATOM 941 C CA . VAL A 1 119 ? -34.662 7.077 33.646 1.00 96.12 119 VAL A CA 1
ATOM 942 C C . VAL A 1 119 ? -35.843 7.722 32.921 1.00 96.12 119 VAL A C 1
ATOM 944 O O . VAL A 1 119 ? -36.751 7.015 32.487 1.00 96.12 119 VAL A O 1
ATOM 947 N N . GLN A 1 120 ? -35.836 9.048 32.757 1.00 96.19 120 GLN A N 1
ATOM 948 C CA . GLN A 1 120 ? -36.872 9.748 31.992 1.00 96.19 120 GLN A CA 1
ATOM 949 C C . GLN A 1 120 ? -36.869 9.323 30.520 1.00 96.19 120 GLN A C 1
ATOM 951 O O . GLN A 1 120 ? -37.922 8.976 29.990 1.00 96.19 120 GLN A O 1
ATOM 956 N N . TYR A 1 121 ? -35.692 9.276 29.893 1.00 94.94 121 TYR A N 1
ATOM 957 C CA . TYR A 1 1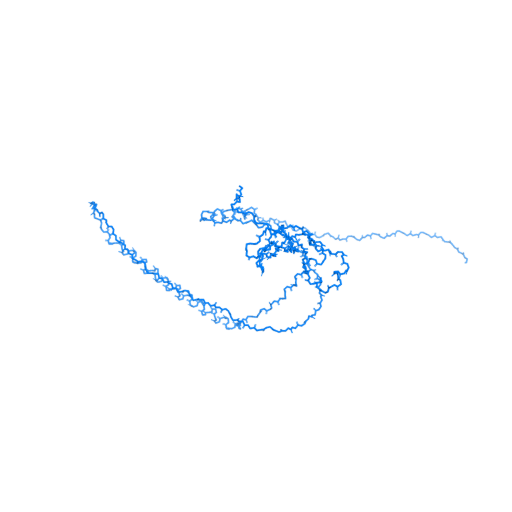21 ? -35.523 8.793 28.524 1.00 94.94 121 TYR A CA 1
ATOM 958 C C . TYR A 1 121 ? -36.031 7.354 28.361 1.00 94.94 121 TYR A C 1
ATOM 960 O O . TYR A 1 121 ? -36.821 7.071 27.464 1.00 94.94 121 TYR A O 1
ATOM 968 N N . MET A 1 122 ? -35.646 6.453 29.268 1.00 96.38 122 MET A N 1
ATOM 969 C CA . MET A 1 122 ? -36.090 5.058 29.246 1.00 96.38 122 MET A CA 1
ATOM 970 C C . MET A 1 122 ? -37.604 4.935 29.431 1.00 96.38 122 MET A C 1
ATOM 972 O O . MET A 1 122 ? -38.244 4.137 28.752 1.00 96.38 122 MET A O 1
ATOM 976 N N . ARG A 1 123 ? -38.204 5.743 30.313 1.00 96.56 123 ARG A N 1
ATOM 977 C CA . ARG A 1 123 ? -39.659 5.768 30.501 1.00 96.56 123 ARG A CA 1
ATOM 978 C C . ARG A 1 123 ? -40.380 6.225 29.234 1.00 96.56 123 ARG A C 1
ATOM 980 O O . ARG A 1 123 ? -41.362 5.589 28.865 1.00 96.56 123 ARG A O 1
ATOM 987 N N . ALA A 1 124 ? -39.879 7.271 28.575 1.00 95.81 124 ALA A N 1
ATOM 988 C CA . ALA A 1 124 ? -40.427 7.755 27.310 1.00 95.81 124 ALA A CA 1
ATOM 989 C C . ALA A 1 124 ? -40.329 6.687 26.203 1.00 95.81 124 ALA A C 1
ATOM 991 O O . ALA A 1 124 ? -41.311 6.399 25.527 1.00 95.81 124 ALA A O 1
ATOM 992 N N . GLN A 1 125 ? -39.185 6.004 26.089 1.00 95.56 125 GLN A N 1
ATOM 993 C CA . GLN A 1 125 ? -39.002 4.898 25.140 1.00 95.56 125 GLN A CA 1
ATOM 994 C C . GLN A 1 125 ? -39.984 3.743 25.383 1.00 95.56 125 GLN A C 1
ATOM 996 O O . GLN A 1 125 ? -40.571 3.207 24.440 1.00 95.56 125 GLN A O 1
ATOM 1001 N N . VAL A 1 126 ? -40.203 3.364 26.646 1.00 97.31 126 VAL A N 1
ATOM 1002 C CA . VAL A 1 126 ? -41.158 2.304 26.999 1.00 97.31 126 VAL A CA 1
ATOM 1003 C C . VAL A 1 126 ? -42.593 2.730 26.695 1.00 97.31 126 VAL A C 1
ATOM 1005 O O . VAL A 1 126 ? -43.346 1.925 26.150 1.00 97.31 126 VAL A O 1
ATOM 1008 N N . SER A 1 127 ? -42.982 3.976 26.992 1.00 96.88 127 SER A N 1
ATOM 1009 C CA . SER A 1 127 ? -44.325 4.464 26.653 1.00 96.88 127 SER A CA 1
ATOM 1010 C C . SER A 1 127 ? -44.556 4.512 25.145 1.00 96.88 127 SER A C 1
ATOM 1012 O O . SER A 1 127 ? -45.610 4.080 24.684 1.00 96.88 127 SER A O 1
ATOM 1014 N N . ASP A 1 128 ? -43.563 4.956 24.374 1.00 95.88 128 ASP A N 1
ATOM 1015 C CA . ASP A 1 128 ? -43.652 5.011 22.914 1.00 95.88 128 ASP A CA 1
ATOM 1016 C C . ASP A 1 128 ? -43.754 3.609 22.308 1.00 95.88 128 ASP A C 1
ATOM 1018 O O . ASP A 1 128 ? -44.552 3.371 21.399 1.00 95.88 128 ASP A O 1
ATOM 1022 N N . THR A 1 129 ? -42.980 2.658 22.837 1.00 96.12 129 THR A N 1
ATOM 1023 C CA . THR A 1 129 ? -43.027 1.255 22.406 1.00 96.12 129 THR A CA 1
ATOM 1024 C C . THR A 1 129 ? -44.371 0.627 22.749 1.00 96.12 129 THR A C 1
ATOM 1026 O O . THR A 1 129 ? -44.965 -0.034 21.903 1.00 96.12 129 THR A O 1
ATOM 1029 N N . LYS A 1 130 ? -44.893 0.873 23.957 1.00 97.19 130 LYS A N 1
ATOM 1030 C CA . LYS A 1 130 ? -46.211 0.387 24.371 1.00 97.19 130 LYS A CA 1
ATOM 1031 C C . LYS A 1 130 ? -47.309 0.902 23.440 1.00 97.19 130 LYS A C 1
ATOM 1033 O O . LYS A 1 130 ? -48.104 0.100 22.967 1.00 97.19 130 LYS A O 1
ATOM 1038 N N . ARG A 1 131 ? -47.305 2.203 23.128 1.00 96.06 131 ARG A N 1
ATOM 1039 C CA . ARG A 1 131 ? -48.283 2.802 22.209 1.00 96.06 131 ARG A CA 1
ATOM 1040 C C . ARG A 1 131 ? -48.240 2.139 20.832 1.00 96.06 131 ARG A C 1
ATOM 1042 O O . ARG A 1 131 ? -49.281 1.783 20.302 1.00 96.06 131 ARG A O 1
ATOM 1049 N N . LYS A 1 132 ? -47.039 1.926 20.281 1.00 96.75 132 LYS A N 1
ATOM 1050 C CA . LYS A 1 132 ? -46.866 1.233 18.992 1.00 96.75 132 LYS A CA 1
ATOM 1051 C C . LYS A 1 132 ? -47.358 -0.214 19.036 1.00 96.75 132 LYS A C 1
ATOM 1053 O O . LYS A 1 132 ? -47.941 -0.684 18.072 1.00 96.75 132 LYS A O 1
ATOM 1058 N N . VAL A 1 133 ? -47.118 -0.930 20.136 1.00 97.25 133 VAL A N 1
ATOM 1059 C CA . VAL A 1 133 ? -47.596 -2.313 20.298 1.00 97.25 133 VAL A CA 1
ATOM 1060 C C . VAL A 1 133 ? -49.119 -2.360 20.367 1.00 97.25 133 VAL A C 1
ATOM 1062 O O . VAL A 1 133 ? -49.715 -3.228 19.738 1.00 97.25 133 VAL A O 1
ATOM 1065 N N . GLU A 1 134 ? -49.746 -1.436 21.095 1.00 96.81 134 GLU A N 1
ATOM 1066 C CA . GLU A 1 134 ? -51.206 -1.332 21.159 1.00 96.81 134 GLU A CA 1
ATOM 1067 C C . GLU A 1 134 ? -51.796 -1.019 19.775 1.00 96.81 134 GLU A C 1
ATOM 1069 O O . GLU A 1 134 ? -52.683 -1.743 19.331 1.00 96.81 134 GLU A O 1
ATOM 1074 N N . GLU A 1 135 ? -51.229 -0.058 19.043 1.00 96.19 135 GLU A N 1
ATOM 1075 C CA . GLU A 1 135 ? -51.623 0.278 17.666 1.00 96.19 135 GLU A CA 1
ATOM 1076 C C . GLU A 1 135 ? -51.522 -0.934 16.723 1.00 96.19 135 GLU A C 1
ATOM 1078 O O . GLU A 1 135 ? -52.503 -1.305 16.083 1.00 96.19 135 GLU A O 1
ATOM 1083 N N . ILE A 1 136 ? -50.384 -1.639 16.718 1.00 96.00 136 ILE A N 1
ATOM 1084 C CA . ILE A 1 136 ? -50.200 -2.861 15.914 1.00 96.00 136 ILE A CA 1
ATOM 1085 C C . ILE A 1 136 ? -51.194 -3.954 16.333 1.00 96.00 136 ILE A C 1
ATOM 1087 O O . ILE A 1 136 ? -51.699 -4.697 15.491 1.00 96.00 136 ILE A O 1
ATOM 1091 N N . SER A 1 137 ? -51.477 -4.084 17.632 1.00 96.19 137 SER A N 1
ATOM 1092 C CA . SER A 1 137 ? -52.431 -5.079 18.127 1.00 96.19 137 SER A CA 1
ATOM 1093 C C . SER A 1 137 ? -53.860 -4.786 17.668 1.00 96.19 137 SER A C 1
ATOM 1095 O O . SER A 1 137 ? -54.590 -5.716 17.319 1.00 96.19 137 SER A O 1
ATOM 1097 N N . GLU A 1 138 ? -54.248 -3.510 17.611 1.00 96.00 138 GLU A N 1
ATOM 1098 C CA . GLU A 1 138 ? -55.541 -3.089 17.082 1.00 96.00 138 GLU A CA 1
ATOM 1099 C C . GLU A 1 138 ? -55.609 -3.314 15.572 1.00 96.00 138 GLU A C 1
ATOM 1101 O O . GLU A 1 138 ? -56.564 -3.934 15.104 1.00 96.00 138 GLU A O 1
ATOM 1106 N N . GLU A 1 139 ? -54.578 -2.927 14.814 1.00 94.69 139 GLU A N 1
ATOM 1107 C CA . GLU A 1 139 ? -54.504 -3.191 13.373 1.00 94.69 139 GLU A CA 1
ATOM 1108 C C . GLU A 1 139 ? -54.640 -4.689 13.067 1.00 94.69 139 GLU A C 1
ATOM 1110 O O . GLU A 1 139 ? -55.492 -5.079 12.266 1.00 94.69 139 GLU A O 1
ATOM 1115 N N . LEU A 1 140 ? -53.888 -5.549 13.764 1.00 92.31 140 LEU A N 1
ATOM 1116 C CA . LEU A 1 140 ? -53.993 -7.005 13.626 1.00 92.31 140 LEU A CA 1
ATOM 1117 C C . LEU A 1 140 ? -55.403 -7.516 13.940 1.00 92.31 140 LEU A C 1
ATOM 1119 O O . LEU A 1 140 ? -55.918 -8.374 13.225 1.00 92.31 140 LEU A O 1
ATOM 1123 N N . ARG A 1 141 ? -56.056 -6.973 14.972 1.00 92.94 141 ARG A N 1
ATOM 1124 C CA . ARG A 1 141 ? -57.429 -7.345 15.333 1.00 92.94 141 ARG A CA 1
ATOM 1125 C C . ARG A 1 141 ? -58.439 -6.921 14.257 1.00 92.94 141 ARG A C 1
ATOM 1127 O O . ARG A 1 141 ? -59.386 -7.660 13.976 1.00 92.94 141 ARG A O 1
ATOM 1134 N N . THR A 1 142 ? -58.257 -5.754 13.635 1.00 93.75 142 THR A N 1
ATOM 1135 C CA . THR A 1 142 ? -59.114 -5.314 12.518 1.00 93.75 142 THR A CA 1
ATOM 1136 C C . THR A 1 142 ? -58.923 -6.177 11.269 1.00 93.75 142 THR A C 1
ATOM 1138 O O . THR A 1 142 ? -59.909 -6.561 10.637 1.00 93.75 142 THR A O 1
ATOM 1141 N N . LEU A 1 143 ? -57.675 -6.541 10.952 1.00 89.75 143 LEU A N 1
ATOM 1142 C CA . LEU A 1 143 ? -57.323 -7.461 9.869 1.00 89.75 143 LEU A CA 1
ATOM 1143 C C . LEU A 1 143 ? -57.955 -8.837 10.074 1.00 89.75 143 LEU A C 1
ATOM 1145 O O . LEU A 1 143 ? -58.569 -9.356 9.145 1.00 89.75 143 LEU A O 1
ATOM 1149 N N . ASP A 1 144 ? -57.858 -9.387 11.286 1.00 89.25 144 ASP A N 1
ATOM 1150 C CA . ASP A 1 144 ? -58.486 -10.658 11.649 1.00 89.25 144 ASP A CA 1
ATOM 1151 C C . ASP A 1 144 ? -60.002 -10.590 11.406 1.00 89.25 144 ASP A C 1
ATOM 1153 O O . ASP A 1 144 ? -60.541 -11.361 10.615 1.00 89.25 144 ASP A O 1
ATOM 1157 N N . THR A 1 145 ? -60.682 -9.571 11.946 1.00 89.69 145 THR A N 1
ATOM 1158 C CA . THR A 1 145 ? -62.136 -9.376 11.762 1.00 89.69 145 THR A CA 1
ATOM 1159 C C . THR A 1 145 ? -62.541 -9.309 10.279 1.00 89.69 145 THR A C 1
ATOM 1161 O O . THR A 1 145 ? -63.562 -9.8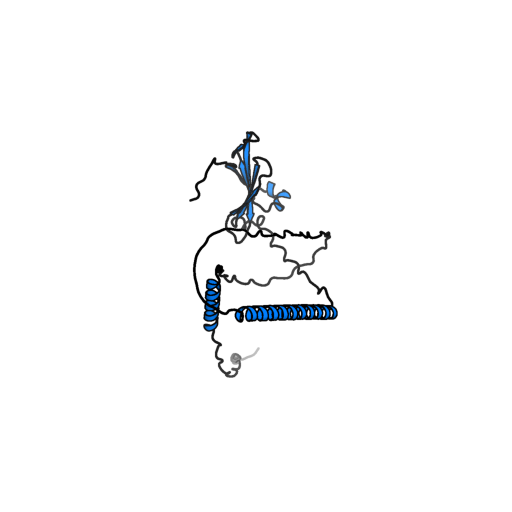81 9.883 1.00 89.69 145 THR A O 1
ATOM 1164 N N . ARG A 1 146 ? -61.738 -8.645 9.433 1.00 85.88 146 ARG A N 1
ATOM 1165 C CA . ARG A 1 146 ? -61.978 -8.558 7.984 1.00 85.88 146 ARG A CA 1
ATOM 1166 C C . ARG A 1 146 ? -61.798 -9.912 7.285 1.00 85.88 146 ARG A C 1
ATOM 1168 O O . ARG A 1 146 ? -62.617 -10.262 6.442 1.00 85.88 146 ARG A O 1
ATOM 1175 N N . LEU A 1 147 ? -60.778 -10.681 7.668 1.00 81.00 147 LEU A N 1
ATOM 1176 C CA . LEU A 1 147 ? -60.507 -12.031 7.157 1.00 81.00 147 LEU A CA 1
ATOM 1177 C C . LEU A 1 147 ? -61.622 -13.033 7.495 1.00 81.00 147 LEU A C 1
ATOM 1179 O O . LEU A 1 147 ? -61.964 -13.870 6.659 1.00 81.00 147 LEU A O 1
ATOM 1183 N N . TRP A 1 148 ? -62.205 -12.950 8.694 1.00 71.94 148 TRP A N 1
ATOM 1184 C CA . TRP A 1 148 ? -63.329 -13.810 9.091 1.00 71.94 148 TRP A CA 1
ATOM 1185 C C . TRP A 1 148 ? -64.639 -13.411 8.403 1.00 71.94 148 TRP A C 1
ATOM 1187 O O . TRP A 1 148 ? -65.403 -14.285 8.004 1.00 71.94 148 TRP A O 1
ATOM 1197 N N . SER A 1 149 ? -64.855 -12.115 8.162 1.00 71.94 149 SER A N 1
ATOM 1198 C CA . SER A 1 149 ? -66.049 -11.620 7.457 1.00 71.94 149 SER A CA 1
ATOM 1199 C C . SER A 1 149 ? -66.095 -12.042 5.978 1.00 71.94 149 SER A C 1
ATOM 1201 O O . SER A 1 149 ? -67.170 -12.316 5.449 1.00 71.94 149 SER A O 1
ATOM 1203 N N . ASP A 1 150 ? -64.941 -12.148 5.308 1.00 62.25 150 ASP A N 1
ATOM 1204 C CA . ASP A 1 150 ? -64.854 -12.638 3.920 1.00 62.25 150 ASP A CA 1
ATOM 1205 C C . ASP A 1 150 ? -65.196 -14.144 3.821 1.00 62.25 150 ASP A C 1
ATOM 1207 O O . ASP A 1 150 ? -65.807 -14.593 2.851 1.00 62.25 150 ASP A O 1
ATOM 1211 N N . ARG A 1 151 ? -64.896 -14.932 4.867 1.00 58.62 151 ARG A N 1
ATOM 1212 C CA . ARG A 1 151 ? -65.168 -16.385 4.915 1.00 58.62 151 ARG A CA 1
ATOM 1213 C C . ARG A 1 151 ? -66.643 -16.752 5.087 1.00 58.62 151 ARG A C 1
ATOM 1215 O O . ARG A 1 151 ? -67.024 -17.831 4.640 1.00 58.62 151 ARG A O 1
ATOM 1222 N N . ASP A 1 152 ? -67.462 -15.875 5.664 1.00 50.91 152 ASP A N 1
ATOM 1223 C CA . ASP A 1 152 ? -68.899 -16.122 5.873 1.00 50.91 152 ASP A CA 1
ATOM 1224 C C . ASP A 1 152 ? -69.790 -15.634 4.714 1.00 50.91 152 ASP A C 1
ATOM 1226 O O . ASP A 1 152 ? -70.980 -15.943 4.670 1.00 50.91 152 ASP A O 1
ATOM 1230 N N . SER A 1 153 ? -69.225 -14.943 3.716 1.00 52.41 153 SER A N 1
ATOM 1231 C CA . SER A 1 153 ? -69.957 -14.537 2.501 1.00 52.41 153 SER A CA 1
ATOM 1232 C C . SER A 1 153 ? -69.818 -15.512 1.315 1.00 52.41 153 SER A C 1
ATOM 1234 O O . SER A 1 153 ? -70.262 -15.221 0.205 1.00 52.41 153 SER A O 1
ATOM 1236 N N . GLY A 1 154 ? -69.278 -16.716 1.543 1.00 44.00 154 GLY A N 1
ATOM 1237 C CA . GLY A 1 154 ? -69.126 -17.767 0.530 1.00 44.00 154 GLY A CA 1
ATOM 1238 C C . GLY A 1 154 ? -70.222 -18.840 0.556 1.00 44.00 154 GLY A C 1
ATOM 1239 O O . GLY A 1 154 ? -70.011 -19.927 1.087 1.00 44.00 154 GLY A O 1
ATOM 1240 N N . 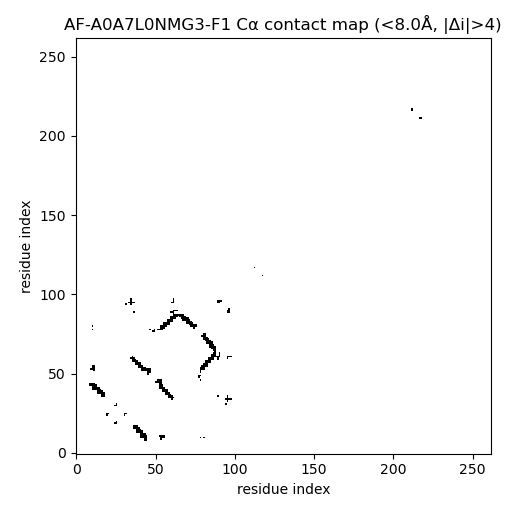THR A 1 155 ? -71.364 -18.590 -0.094 1.00 40.44 155 THR A N 1
ATOM 1241 C CA . THR A 1 155 ? -72.245 -19.669 -0.592 1.00 40.44 155 THR A CA 1
ATOM 1242 C C . THR A 1 155 ? -71.677 -20.198 -1.915 1.00 40.44 155 THR A C 1
ATOM 1244 O O . THR A 1 155 ? -71.428 -19.413 -2.825 1.00 40.44 155 THR A O 1
ATOM 1247 N N . SER A 1 156 ? -71.489 -21.515 -2.061 1.00 44.56 156 SER A N 1
ATOM 1248 C CA . SER A 1 156 ? -71.211 -22.158 -3.363 1.00 44.56 156 SER A CA 1
ATOM 1249 C C . SER A 1 156 ? -72.528 -22.648 -3.988 1.00 44.56 156 SER A C 1
ATOM 1251 O O . SER A 1 156 ? -73.359 -23.178 -3.244 1.00 44.56 156 SER A O 1
ATOM 1253 N N . PRO A 1 157 ? -72.751 -22.518 -5.318 1.00 44.06 157 PRO A N 1
ATOM 1254 C CA . PRO A 1 157 ? -72.430 -23.670 -6.175 1.00 44.06 157 PRO A CA 1
ATOM 1255 C C . PRO A 1 157 ? -71.977 -23.398 -7.638 1.00 44.06 157 PRO A C 1
ATOM 1257 O O . PRO A 1 157 ? -72.516 -22.548 -8.337 1.00 44.06 157 PRO A O 1
ATOM 1260 N N . ARG A 1 158 ? -71.135 -24.345 -8.103 1.00 31.75 158 ARG A N 1
ATOM 1261 C CA . ARG A 1 158 ? -70.920 -24.933 -9.459 1.00 31.75 158 ARG A CA 1
ATOM 1262 C C . ARG A 1 158 ? -69.943 -24.312 -10.506 1.00 31.75 158 ARG A C 1
ATOM 1264 O O . ARG A 1 158 ? -69.874 -23.099 -10.638 1.00 31.75 158 ARG A O 1
ATOM 1271 N N . PRO A 1 159 ? -69.234 -25.174 -11.294 1.00 52.81 159 PRO A N 1
ATOM 1272 C CA . PRO A 1 159 ? -68.381 -24.818 -12.455 1.00 52.81 159 PRO A CA 1
ATOM 1273 C C . PRO A 1 159 ? -69.241 -24.695 -13.749 1.00 52.81 159 PRO A C 1
ATOM 1275 O O . PRO A 1 159 ? -70.380 -25.174 -13.679 1.00 52.81 159 PRO A O 1
ATOM 1278 N N . PRO A 1 160 ? -68.794 -24.162 -14.928 1.00 47.91 160 PRO A N 1
ATOM 1279 C CA . PRO A 1 160 ? -67.442 -24.270 -15.526 1.00 47.91 160 PRO A CA 1
ATOM 1280 C C . PRO A 1 160 ? -66.940 -23.099 -16.453 1.00 47.91 160 PRO A C 1
ATOM 1282 O O . PRO A 1 160 ? -67.646 -22.125 -16.679 1.00 47.91 160 PRO A O 1
ATOM 1285 N N . GLN A 1 161 ? -65.747 -23.310 -17.050 1.00 36.19 161 GLN A N 1
ATOM 1286 C CA . GLN A 1 161 ? -65.228 -22.881 -18.382 1.00 36.19 161 GLN A CA 1
ATOM 1287 C C . GLN A 1 161 ? -64.571 -21.495 -18.645 1.00 36.19 161 GLN A C 1
ATOM 1289 O O . GLN A 1 161 ? -65.187 -20.443 -18.546 1.00 36.19 161 GLN A O 1
ATOM 1294 N N . ASP A 1 162 ? -63.295 -21.599 -19.064 1.00 37.34 162 ASP A N 1
ATOM 1295 C CA . ASP A 1 162 ? -62.536 -20.939 -20.149 1.00 37.34 162 ASP A CA 1
ATOM 1296 C C . ASP A 1 162 ? -62.759 -19.453 -20.509 1.00 37.34 162 ASP A C 1
ATOM 1298 O O . ASP A 1 162 ? -63.798 -19.092 -21.048 1.00 37.34 162 ASP A O 1
ATOM 1302 N N . ALA A 1 163 ? -61.698 -18.630 -20.391 1.00 34.97 163 ALA A N 1
ATOM 1303 C CA . ALA A 1 163 ? -61.058 -17.905 -21.513 1.00 34.97 163 ALA A CA 1
ATOM 1304 C C . ALA A 1 163 ? -60.039 -16.826 -21.054 1.00 34.97 163 ALA A C 1
ATOM 1306 O O . ALA A 1 163 ? -60.356 -15.915 -20.301 1.00 34.97 163 ALA A O 1
ATOM 1307 N N . HIS A 1 164 ? -58.810 -16.965 -21.565 1.00 37.41 164 HIS A N 1
ATOM 1308 C CA . HIS A 1 164 ? -57.805 -15.970 -21.98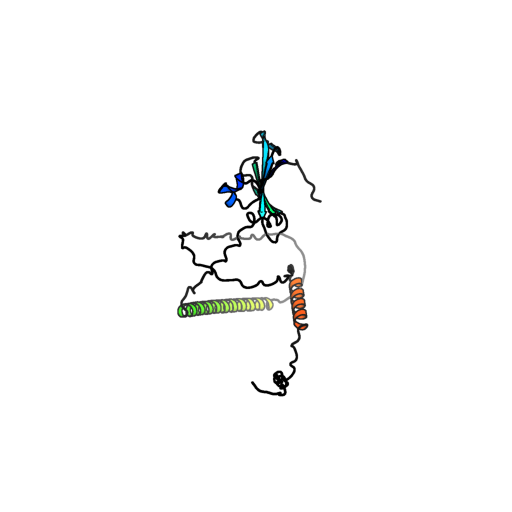0 1.00 37.41 164 HIS A CA 1
ATOM 1309 C C . HIS A 1 164 ? -57.909 -14.478 -21.575 1.00 37.41 164 HIS A C 1
ATOM 1311 O O . HIS A 1 164 ? -58.887 -13.806 -21.882 1.00 37.41 164 HIS A O 1
ATOM 1317 N N . GLY A 1 165 ? -56.752 -13.912 -21.183 1.00 31.47 165 GLY A N 1
ATOM 1318 C CA . GLY A 1 165 ? -56.301 -12.614 -21.723 1.00 31.47 165 GLY A CA 1
ATOM 1319 C C . GLY A 1 165 ? -55.818 -11.543 -20.733 1.00 31.47 165 GLY A C 1
ATOM 1320 O O . GLY A 1 165 ? -56.621 -10.830 -20.158 1.00 31.47 165 GLY A O 1
ATOM 1321 N N . HIS A 1 166 ? -54.488 -11.411 -20.632 1.00 37.19 166 HIS A N 1
ATOM 1322 C CA . HIS A 1 166 ? -53.648 -10.213 -20.410 1.00 37.19 166 HIS A CA 1
ATOM 1323 C C . HIS A 1 166 ? -54.174 -8.952 -19.684 1.00 37.19 166 HIS A C 1
ATOM 1325 O O . HIS A 1 166 ? -55.129 -8.320 -20.115 1.00 37.19 166 HIS A O 1
ATOM 1331 N N . GLY A 1 167 ? -53.351 -8.408 -18.770 1.00 30.48 167 GLY A N 1
ATOM 1332 C CA . GLY A 1 167 ? -53.359 -6.961 -18.495 1.00 30.48 167 GLY A CA 1
ATOM 1333 C C . GLY A 1 167 ? -52.622 -6.508 -17.232 1.00 30.48 167 GLY A C 1
ATOM 1334 O O . GLY A 1 167 ? -53.140 -6.634 -16.136 1.00 30.48 167 GLY A O 1
ATOM 1335 N N . ARG A 1 168 ? -51.417 -5.958 -17.417 1.00 36.50 168 ARG A N 1
ATOM 1336 C CA . ARG A 1 168 ? -50.495 -5.330 -16.443 1.00 36.50 168 ARG A CA 1
ATOM 1337 C C . ARG A 1 168 ? -51.139 -4.433 -15.365 1.00 36.50 168 ARG A C 1
ATOM 1339 O O . ARG A 1 168 ? -51.912 -3.541 -15.697 1.00 36.50 168 ARG A O 1
ATOM 1346 N N . THR A 1 169 ? -50.620 -4.508 -14.136 1.00 34.75 169 THR A N 1
ATOM 1347 C CA . THR A 1 169 ? -50.603 -3.393 -13.167 1.00 34.75 169 THR A CA 1
ATOM 1348 C C . THR A 1 169 ? -49.189 -2.787 -13.072 1.00 34.75 169 THR A C 1
ATOM 1350 O O . THR A 1 169 ? -48.215 -3.544 -13.038 1.00 34.75 169 THR A O 1
ATOM 1353 N N . PRO A 1 170 ? -49.022 -1.448 -13.062 1.00 35.22 170 PRO A N 1
ATOM 1354 C CA . PRO A 1 170 ? -47.727 -0.803 -12.850 1.00 35.22 170 PRO A CA 1
ATOM 1355 C C . PRO A 1 170 ? -47.430 -0.593 -11.359 1.00 35.22 170 PRO A C 1
ATOM 1357 O O . PRO A 1 170 ? -48.297 -0.202 -10.580 1.00 35.22 170 PRO A O 1
ATOM 1360 N N . VAL A 1 171 ? -46.167 -0.805 -11.005 1.00 36.56 171 VAL A N 1
ATOM 1361 C CA . VAL A 1 171 ? -45.526 -0.452 -9.731 1.00 36.56 171 VAL A CA 1
ATOM 1362 C C . VAL A 1 171 ? -45.249 1.058 -9.685 1.00 36.56 171 VAL A C 1
ATOM 1364 O O . VAL A 1 171 ? -44.759 1.589 -10.684 1.00 36.56 171 VAL A O 1
ATOM 1367 N N . PRO A 1 172 ? -45.448 1.743 -8.544 1.00 36.50 172 PRO A N 1
ATOM 1368 C CA . PRO A 1 172 ? -44.712 2.955 -8.217 1.00 36.50 172 PRO A CA 1
ATOM 1369 C C . PRO A 1 172 ? -43.590 2.650 -7.215 1.00 36.50 172 PRO A C 1
ATOM 1371 O O . PRO A 1 172 ? -43.809 2.130 -6.123 1.00 36.50 172 PRO A O 1
ATOM 1374 N N . ASP A 1 173 ? -42.383 2.989 -7.642 1.00 34.62 173 ASP A N 1
ATOM 1375 C CA . ASP A 1 173 ? -41.127 3.037 -6.897 1.00 34.62 173 ASP A CA 1
ATOM 1376 C C . ASP A 1 173 ? -41.125 4.244 -5.932 1.00 34.62 173 ASP A C 1
ATOM 1378 O O . ASP A 1 173 ? -41.603 5.315 -6.323 1.00 34.62 173 ASP A O 1
ATOM 1382 N N . PRO A 1 174 ? -40.558 4.147 -4.717 1.00 37.50 174 PRO A N 1
ATOM 1383 C CA . PRO A 1 174 ? -40.064 5.319 -4.017 1.00 37.50 174 PRO A CA 1
ATOM 1384 C C . PRO A 1 174 ? -38.541 5.250 -3.850 1.00 37.50 174 PRO A C 1
ATOM 1386 O O . PRO A 1 174 ? -38.009 4.659 -2.907 1.00 37.50 174 PRO A O 1
ATOM 1389 N N . GLN A 1 175 ? -37.838 5.960 -4.735 1.00 33.50 175 GLN A N 1
ATOM 1390 C CA . GLN A 1 175 ? -36.489 6.451 -4.472 1.00 33.50 175 GLN A CA 1
ATOM 1391 C C . GLN A 1 175 ? -36.525 7.555 -3.406 1.00 33.50 175 GLN A C 1
ATOM 1393 O O . GLN A 1 175 ? -37.313 8.496 -3.487 1.00 33.50 175 GLN A O 1
ATOM 1398 N N . GLY A 1 176 ? -35.607 7.470 -2.442 1.00 31.53 176 GLY A N 1
ATOM 1399 C CA . GLY A 1 176 ? -35.379 8.516 -1.447 1.00 31.53 176 GLY A CA 1
ATOM 1400 C C . GLY A 1 176 ? -34.273 8.162 -0.454 1.00 31.53 176 GLY A C 1
ATOM 1401 O O . GLY A 1 176 ? -34.538 8.021 0.734 1.00 31.53 176 GLY A O 1
ATOM 1402 N N . GLN A 1 177 ? -33.030 7.998 -0.923 1.00 34.44 177 GLN A N 1
ATOM 1403 C CA . GLN A 1 177 ? -31.851 7.939 -0.049 1.00 34.44 177 GLN A CA 1
ATOM 1404 C C . GLN A 1 177 ? -31.362 9.360 0.254 1.00 34.44 177 GLN A C 1
ATOM 1406 O O . GLN A 1 177 ? -30.961 10.085 -0.653 1.00 34.44 177 GLN A O 1
ATOM 1411 N N . GLN A 1 178 ? -31.361 9.743 1.532 1.00 34.50 178 GLN A N 1
ATOM 1412 C CA . GLN A 1 178 ? -30.610 10.897 2.026 1.00 34.50 178 GLN A CA 1
ATOM 1413 C C . GLN A 1 178 ? -29.345 10.406 2.730 1.00 34.50 178 GLN A C 1
ATOM 1415 O O . GLN A 1 178 ? -29.398 9.665 3.711 1.00 34.50 178 GLN A O 1
ATOM 1420 N N . SER A 1 179 ? -28.204 10.820 2.186 1.00 30.31 179 SER A N 1
ATOM 1421 C CA . SER A 1 179 ? -26.870 10.652 2.749 1.00 30.31 179 SER A CA 1
ATOM 1422 C C . SER A 1 179 ? -26.628 11.657 3.875 1.00 30.31 179 SER A C 1
ATOM 1424 O O . SER A 1 179 ? -26.874 12.849 3.690 1.00 30.31 179 SER A O 1
ATOM 1426 N N . LEU A 1 180 ? -26.053 11.212 4.990 1.00 35.00 180 LEU A N 1
ATOM 1427 C CA . LEU A 1 180 ? -25.516 12.085 6.035 1.00 35.00 180 LEU A CA 1
ATOM 1428 C C . LEU A 1 180 ? -24.016 11.814 6.192 1.00 35.00 180 LEU A C 1
ATOM 1430 O O . LEU A 1 180 ? -23.600 10.728 6.587 1.00 35.00 180 LEU A O 1
ATOM 1434 N N . SER A 1 181 ? -23.214 12.816 5.844 1.00 35.59 181 SER A N 1
ATOM 1435 C CA . SER A 1 181 ? -21.764 12.879 6.044 1.00 35.59 181 SER A CA 1
ATOM 1436 C C . SER A 1 181 ? -21.405 13.352 7.465 1.00 35.59 181 SER A C 1
ATOM 1438 O O . SER A 1 181 ? -22.127 14.186 8.016 1.00 35.59 181 SER A O 1
ATOM 1440 N N . PRO A 1 182 ? -20.285 12.895 8.057 1.00 36.16 182 PRO A N 1
ATOM 1441 C CA . PRO A 1 182 ? -19.864 13.292 9.402 1.00 36.16 182 PRO A CA 1
ATOM 1442 C C . PRO A 1 182 ? -19.011 14.579 9.410 1.00 36.16 182 PRO A C 1
ATOM 1444 O O . PRO A 1 182 ? -18.255 14.810 8.463 1.00 36.16 182 PRO A O 1
ATOM 1447 N N . PRO A 1 183 ? -19.063 15.403 10.477 1.00 36.12 183 PRO A N 1
ATOM 1448 C CA . PRO A 1 183 ? -18.227 16.592 10.585 1.00 36.12 183 PRO A CA 1
ATOM 1449 C C . PRO A 1 183 ? -16.869 16.318 11.251 1.00 36.12 183 PRO A C 1
ATOM 1451 O O . PRO A 1 183 ? -16.726 15.504 12.163 1.00 36.12 183 PRO A O 1
ATOM 1454 N N . THR A 1 184 ? -15.872 17.057 10.769 1.00 33.56 184 THR A N 1
ATOM 1455 C CA . THR A 1 184 ? -14.463 17.078 11.179 1.00 33.56 184 THR A CA 1
ATOM 1456 C C . THR A 1 184 ? -14.215 18.154 12.245 1.00 33.56 184 THR A C 1
ATOM 1458 O O . THR A 1 184 ? -14.780 19.242 12.158 1.00 33.56 184 THR A O 1
ATOM 1461 N N . GLY A 1 185 ? -13.324 17.894 13.209 1.00 32.53 185 GLY A N 1
ATOM 1462 C CA . GLY A 1 185 ? -12.816 18.891 14.163 1.00 32.53 185 GLY A CA 1
ATOM 1463 C C . GLY A 1 185 ? -11.426 18.516 14.714 1.00 32.53 185 GLY A C 1
ATOM 1464 O O . GLY A 1 185 ? -11.100 17.329 14.725 1.00 32.53 185 GLY A O 1
ATOM 1465 N N . PRO A 1 186 ? -10.579 19.495 15.099 1.00 38.06 186 PRO A N 1
ATOM 1466 C CA . PRO A 1 186 ? -9.118 19.385 15.019 1.00 38.06 186 PRO A CA 1
ATOM 1467 C C . PRO A 1 186 ? -8.432 18.861 16.294 1.00 38.06 186 PRO A C 1
ATOM 1469 O O . PRO A 1 186 ? -8.939 19.000 17.404 1.00 38.06 186 PRO A O 1
ATOM 1472 N N . ALA A 1 187 ? -7.231 18.300 16.116 1.00 35.03 187 ALA A N 1
ATOM 1473 C CA . ALA A 1 187 ? -6.385 17.729 17.164 1.00 35.03 187 ALA A CA 1
ATOM 1474 C C . ALA A 1 187 ? -5.271 18.690 17.618 1.00 35.03 187 ALA A C 1
ATOM 1476 O O . ALA A 1 187 ? -4.651 19.349 16.783 1.00 35.03 187 ALA A O 1
ATOM 1477 N N . GLN A 1 188 ? -4.950 18.686 18.919 1.00 32.88 188 GLN A N 1
ATOM 1478 C CA . GLN A 1 188 ? -3.670 19.165 19.462 1.00 32.88 188 GLN A CA 1
ATOM 1479 C C . GLN A 1 188 ? -3.186 18.313 20.663 1.00 32.88 188 GLN A C 1
ATOM 1481 O O . GLN A 1 188 ? -3.995 17.596 21.254 1.00 32.88 188 GLN A O 1
ATOM 1486 N N . PRO A 1 189 ? -1.868 18.321 20.973 1.00 42.56 189 PRO A N 1
ATOM 1487 C CA . PRO A 1 189 ? -1.148 17.161 21.512 1.00 42.56 189 PRO A CA 1
ATOM 1488 C C . PRO A 1 189 ? -0.689 17.321 22.975 1.00 42.56 189 PRO A C 1
ATOM 1490 O O . PRO A 1 189 ? -0.332 18.420 23.389 1.00 42.56 189 PRO A O 1
ATOM 1493 N N . VAL A 1 190 ? -0.603 16.220 23.741 1.00 31.30 190 VAL A N 1
ATOM 1494 C CA . VAL A 1 190 ? 0.044 16.209 25.073 1.00 31.30 190 VAL A CA 1
ATOM 1495 C C . VAL A 1 190 ? 0.859 14.922 25.305 1.00 31.30 190 VAL A C 1
ATOM 1497 O O . VAL A 1 190 ? 0.451 13.826 24.930 1.00 31.30 190 VAL A O 1
ATOM 1500 N N . SER A 1 191 ? 2.038 15.124 25.895 1.00 35.19 191 SER A N 1
ATOM 1501 C CA . SER A 1 191 ? 3.212 14.262 26.126 1.00 35.19 191 SER A CA 1
ATOM 1502 C C . SER A 1 191 ? 3.024 13.086 27.122 1.00 35.19 191 SER A C 1
ATOM 1504 O O . SER A 1 191 ? 2.026 13.060 27.840 1.00 35.19 191 SER A O 1
ATOM 1506 N N . PRO A 1 192 ? 3.985 12.131 27.230 1.00 39.78 192 PRO A N 1
ATOM 1507 C CA . PRO A 1 192 ? 3.790 10.847 27.926 1.00 39.78 192 PRO A CA 1
ATOM 1508 C C . PRO A 1 192 ? 4.416 10.755 29.341 1.00 39.78 192 PRO A C 1
ATOM 1510 O O . PRO A 1 192 ? 5.425 11.411 29.604 1.00 39.78 192 PRO A O 1
ATOM 1513 N N . PRO A 1 193 ? 3.905 9.858 30.217 1.00 36.38 193 PRO A N 1
ATOM 1514 C CA . PRO A 1 193 ? 4.643 9.308 31.363 1.00 36.38 193 PRO A CA 1
ATOM 1515 C C . PRO A 1 193 ? 4.845 7.755 31.276 1.00 36.38 193 PRO A C 1
ATOM 1517 O O . PRO A 1 193 ? 4.380 7.136 30.318 1.00 36.38 193 PRO A O 1
ATOM 1520 N N . PRO A 1 194 ? 5.604 7.127 32.209 1.00 40.34 194 PRO A N 1
ATOM 1521 C CA . PRO A 1 194 ? 6.523 5.988 31.981 1.00 40.34 194 PRO A CA 1
ATOM 1522 C C . PRO A 1 194 ? 5.933 4.575 32.284 1.00 40.34 194 PRO A C 1
ATOM 1524 O O . PRO A 1 194 ? 4.758 4.475 32.637 1.00 40.34 194 PRO A O 1
ATOM 1527 N N . PRO A 1 195 ? 6.703 3.466 32.111 1.00 41.34 195 PRO A N 1
ATOM 1528 C CA . PRO A 1 195 ? 6.155 2.130 31.847 1.00 41.34 195 PRO A CA 1
ATOM 1529 C C . PRO A 1 195 ? 5.996 1.220 33.079 1.00 41.34 195 PRO A C 1
ATOM 1531 O O . PRO A 1 195 ? 6.784 1.277 34.021 1.00 41.34 195 PRO A O 1
ATOM 1534 N N . GLY A 1 196 ? 5.031 0.293 32.996 1.00 33.59 196 GLY A N 1
ATOM 1535 C CA . GLY A 1 196 ? 4.851 -0.831 33.922 1.00 33.59 196 GLY A CA 1
ATOM 1536 C C . GLY A 1 196 ? 4.326 -2.101 33.227 1.00 33.59 196 GLY A C 1
ATOM 1537 O O . GLY A 1 196 ? 3.176 -2.136 32.811 1.00 33.59 196 GLY A O 1
ATOM 1538 N N . THR A 1 197 ? 5.238 -3.073 33.079 1.00 38.84 197 THR A N 1
ATOM 1539 C CA . THR A 1 197 ? 5.171 -4.562 33.153 1.00 38.84 197 THR A CA 1
ATOM 1540 C C . THR A 1 197 ? 3.991 -5.403 32.583 1.00 38.84 197 THR A C 1
ATOM 1542 O O . THR A 1 197 ? 2.833 -5.009 32.648 1.00 38.84 197 THR A O 1
ATOM 1545 N N . PRO A 1 198 ? 4.268 -6.624 32.051 1.00 38.22 198 PRO A N 1
ATOM 1546 C CA . PRO A 1 198 ? 3.377 -7.368 31.153 1.00 38.22 198 PRO A CA 1
ATOM 1547 C C . PRO A 1 198 ? 2.507 -8.427 31.856 1.00 38.22 198 PRO A C 1
ATOM 1549 O O . PRO A 1 198 ? 2.903 -9.000 32.869 1.00 38.22 198 PRO A O 1
ATOM 1552 N N . SER A 1 199 ? 1.362 -8.770 31.252 1.00 33.34 199 SER A N 1
ATOM 1553 C CA . SER A 1 199 ? 0.583 -9.967 31.603 1.00 33.34 199 SER A CA 1
ATOM 1554 C C . SER A 1 199 ? 0.230 -10.801 30.366 1.00 33.34 199 SER A C 1
ATOM 1556 O O . SER A 1 199 ? 0.051 -10.286 29.264 1.00 33.34 199 SER A O 1
ATOM 1558 N N . GLN A 1 200 ? 0.230 -12.110 30.600 1.00 36.28 200 GLN A N 1
ATOM 1559 C CA . GLN A 1 200 ? 0.400 -13.236 29.688 1.00 36.28 200 GLN A CA 1
ATOM 1560 C C . GLN A 1 200 ? -0.763 -13.484 28.717 1.00 36.28 200 GLN A C 1
ATOM 1562 O O . GLN A 1 200 ? -1.919 -13.151 28.968 1.00 36.28 200 GLN A O 1
ATOM 1567 N N . GLY A 1 201 ? -0.408 -14.123 27.598 1.00 36.38 201 GLY A N 1
ATOM 1568 C CA . GLY A 1 201 ? -1.268 -14.393 26.453 1.00 36.38 201 GLY A CA 1
ATOM 1569 C C . GLY A 1 201 ? -2.349 -15.455 26.665 1.00 36.38 201 GLY A C 1
ATOM 1570 O O . GLY A 1 201 ? -2.183 -16.429 27.396 1.00 36.38 201 GLY A O 1
ATOM 1571 N N . TYR A 1 202 ? -3.446 -15.280 25.929 1.00 40.88 202 TYR A N 1
ATOM 1572 C CA . TYR A 1 202 ? -4.525 -16.254 25.809 1.00 40.88 202 TYR A CA 1
ATOM 1573 C C . TYR A 1 202 ? -4.438 -16.983 24.464 1.00 40.88 202 TYR A C 1
ATOM 1575 O O . TYR A 1 202 ? -4.374 -16.368 23.399 1.00 40.88 202 TYR A O 1
ATOM 1583 N N . GLY A 1 203 ? -4.427 -18.316 24.531 1.00 42.22 203 GLY A N 1
ATOM 1584 C CA . GLY A 1 203 ? -4.329 -19.212 23.383 1.00 42.22 203 GLY A CA 1
ATOM 1585 C C . GLY A 1 203 ? -5.523 -19.123 22.426 1.00 42.22 203 GLY A C 1
ATOM 1586 O O . GLY A 1 203 ? -6.677 -18.971 22.830 1.00 42.22 203 GLY A O 1
ATOM 1587 N N . ARG A 1 204 ? -5.223 -19.254 21.130 1.00 44.72 204 ARG A N 1
ATOM 1588 C CA . ARG A 1 204 ? -6.179 -19.265 20.014 1.00 44.72 204 ARG A CA 1
ATOM 1589 C C . ARG A 1 204 ? -7.151 -20.449 20.130 1.00 44.72 204 ARG A C 1
ATOM 1591 O O . ARG A 1 204 ? -6.769 -21.588 19.876 1.00 44.72 204 ARG A O 1
ATOM 1598 N N . LYS A 1 205 ? -8.425 -20.185 20.439 1.00 54.56 205 LYS A N 1
ATOM 1599 C CA . LYS A 1 205 ? -9.518 -21.143 20.199 1.00 54.56 205 LYS A CA 1
ATOM 1600 C C . LYS A 1 205 ? -9.909 -21.082 18.720 1.00 54.56 205 LYS A C 1
ATOM 1602 O O . LYS A 1 205 ? -10.154 -20.004 18.184 1.00 54.56 205 LYS A O 1
ATOM 1607 N N . LYS A 1 206 ? -9.929 -22.238 18.057 1.00 48.41 206 LYS A N 1
ATOM 1608 C CA . LYS A 1 206 ? -10.259 -22.392 16.634 1.00 48.41 206 LYS A CA 1
ATOM 1609 C C . LYS A 1 206 ? -11.773 -22.218 16.463 1.00 48.41 206 LYS A C 1
ATOM 1611 O O . LYS A 1 206 ? -12.542 -23.043 16.945 1.00 48.41 206 LYS A O 1
ATOM 1616 N N . ILE A 1 207 ? -12.199 -21.121 15.843 1.00 60.19 207 ILE A N 1
ATOM 1617 C CA . ILE A 1 207 ? -13.616 -20.850 15.574 1.00 60.19 207 ILE A CA 1
ATOM 1618 C C . ILE A 1 207 ? -13.992 -21.585 14.284 1.00 60.19 207 ILE A C 1
ATOM 1620 O O . ILE A 1 207 ? -13.384 -21.354 13.241 1.00 60.19 207 ILE A O 1
ATOM 1624 N N . HIS A 1 208 ? -14.967 -22.491 14.357 1.00 58.94 208 HIS A N 1
ATOM 1625 C CA . HIS A 1 208 ? -15.542 -23.146 13.183 1.00 58.94 208 HIS A CA 1
ATOM 1626 C C . HIS A 1 208 ? -16.732 -22.321 12.683 1.00 58.94 208 HIS A C 1
ATOM 1628 O O . HIS A 1 208 ? -17.727 -22.183 13.388 1.00 58.94 208 HIS A O 1
ATOM 1634 N N . PHE A 1 209 ? -16.632 -21.779 11.469 1.00 61.28 209 PHE A N 1
ATOM 1635 C CA . PHE A 1 209 ? -17.722 -21.048 10.823 1.00 61.28 209 PHE A CA 1
ATOM 1636 C C . PHE A 1 209 ? -18.497 -21.998 9.898 1.00 61.28 209 PHE A C 1
ATOM 1638 O O . PHE A 1 209 ? -17.929 -22.516 8.938 1.00 61.28 209 PHE A O 1
ATOM 1645 N N . LYS A 1 210 ? -19.789 -22.223 10.171 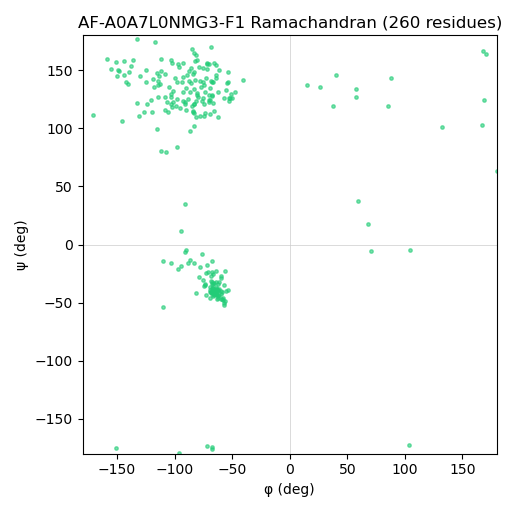1.00 71.06 210 LYS A N 1
ATOM 1646 C CA . LYS A 1 210 ? -20.735 -22.830 9.219 1.00 71.06 210 LYS A CA 1
ATOM 1647 C C . LYS A 1 210 ? -21.662 -21.723 8.708 1.00 71.06 210 LYS A C 1
ATOM 1649 O O . LYS A 1 210 ? -22.294 -21.033 9.502 1.00 71.06 210 LYS A O 1
ATOM 1654 N N . VAL A 1 211 ? -21.699 -21.520 7.392 1.00 73.44 211 VAL A N 1
ATOM 1655 C CA . VAL A 1 211 ? -22.560 -20.516 6.747 1.00 73.44 211 VAL A CA 1
ATOM 1656 C C . VAL A 1 211 ? -23.944 -21.126 6.545 1.00 73.44 211 VAL A C 1
ATOM 1658 O O . VAL A 1 211 ? -24.084 -22.073 5.779 1.00 73.44 211 VAL A O 1
ATOM 1661 N N . ILE A 1 212 ? -24.949 -20.582 7.227 1.00 73.25 212 ILE A N 1
ATOM 1662 C CA . ILE A 1 212 ? -26.349 -21.012 7.134 1.00 73.25 212 ILE A CA 1
ATOM 1663 C C . ILE A 1 212 ? -26.954 -20.351 5.893 1.00 73.25 212 ILE A C 1
ATOM 1665 O O . ILE A 1 212 ? -27.105 -19.130 5.860 1.00 73.25 212 ILE A O 1
ATOM 1669 N N . ARG A 1 213 ? -27.244 -21.137 4.850 1.00 76.06 213 ARG A N 1
ATOM 1670 C CA . ARG A 1 213 ? -27.771 -20.631 3.568 1.00 76.06 213 ARG A CA 1
ATOM 1671 C C . ARG A 1 213 ? -29.267 -20.875 3.413 1.00 76.06 213 ARG A C 1
ATOM 1673 O O . ARG A 1 213 ? -29.891 -20.251 2.560 1.00 76.06 213 ARG A O 1
ATOM 1680 N N . SER A 1 214 ? -29.836 -21.758 4.230 1.00 80.38 214 SER A N 1
ATOM 1681 C CA . SER A 1 214 ? -31.257 -22.085 4.219 1.00 80.38 214 SER A CA 1
ATOM 1682 C C . SER A 1 214 ? -31.848 -22.171 5.638 1.00 80.38 214 SER A C 1
ATOM 1684 O O . SER A 1 214 ? -31.117 -22.405 6.603 1.00 80.38 214 SER A O 1
ATOM 1686 N N . PRO A 1 215 ? -33.179 -22.031 5.794 1.00 80.69 215 PRO A N 1
ATOM 1687 C CA . PRO A 1 215 ? -33.860 -22.252 7.073 1.00 80.69 215 PRO A CA 1
ATOM 1688 C C . PRO A 1 215 ? -33.680 -23.678 7.625 1.00 80.69 215 PRO A C 1
ATOM 1690 O O . PRO A 1 215 ? -33.715 -23.869 8.838 1.00 80.69 215 PRO A O 1
ATOM 1693 N N . GLY A 1 216 ? -33.455 -24.671 6.754 1.00 81.12 216 GLY A N 1
ATOM 1694 C CA . GLY A 1 216 ? -33.155 -26.049 7.158 1.00 81.12 216 GLY A CA 1
ATOM 1695 C C . GLY A 1 216 ? -31.788 -26.177 7.833 1.00 81.12 216 GLY A C 1
ATOM 1696 O O . GLY A 1 216 ? -31.677 -26.818 8.877 1.00 81.12 216 GLY A O 1
ATOM 1697 N N . ASP A 1 217 ? -30.773 -25.483 7.308 1.00 83.25 217 ASP A N 1
ATOM 1698 C CA . ASP A 1 217 ? -29.415 -25.474 7.874 1.00 83.25 217 ASP A CA 1
ATOM 1699 C C . ASP A 1 217 ? -29.405 -24.882 9.294 1.00 83.25 217 ASP A C 1
ATOM 1701 O O . ASP A 1 217 ? -28.642 -25.317 10.159 1.00 83.25 217 ASP A O 1
ATOM 1705 N N . LEU A 1 218 ? -30.273 -23.895 9.550 1.00 82.88 218 LEU A N 1
ATOM 1706 C CA . LEU A 1 218 ? -30.416 -23.262 10.861 1.00 82.88 218 LEU A CA 1
ATOM 1707 C C . LEU A 1 218 ? -30.975 -24.242 11.894 1.00 82.88 218 LEU A C 1
ATOM 1709 O O . LEU A 1 218 ? -30.466 -24.317 13.011 1.00 82.88 218 LEU A O 1
ATOM 1713 N N . LEU A 1 219 ? -32.003 -25.005 11.520 1.00 85.31 219 LEU A N 1
ATOM 1714 C CA . LEU A 1 219 ? -32.616 -25.997 12.403 1.00 85.31 219 LEU A CA 1
ATOM 1715 C C . LEU A 1 219 ? -31.634 -27.126 12.731 1.00 85.31 219 LEU A C 1
ATOM 1717 O O . LEU A 1 219 ? -31.498 -27.491 13.898 1.00 85.31 219 LEU A O 1
ATOM 1721 N N . GLN A 1 220 ? -30.876 -27.595 11.736 1.00 81.19 220 GLN A N 1
ATOM 1722 C CA . GLN A 1 220 ? -29.853 -28.622 11.929 1.00 81.19 220 GLN A CA 1
ATOM 1723 C C . GLN A 1 220 ? -28.715 -28.147 12.846 1.00 81.19 220 GLN A C 1
ATOM 1725 O O . GLN A 1 220 ? -28.245 -28.897 13.701 1.00 81.19 220 GLN A O 1
ATOM 1730 N N . PHE A 1 221 ? -28.308 -26.880 12.731 1.00 83.88 221 PHE A N 1
ATOM 1731 C CA . PHE A 1 221 ? -27.301 -26.289 13.613 1.00 83.88 221 PHE A CA 1
ATOM 1732 C C . PHE A 1 221 ? -27.792 -26.140 15.063 1.00 83.88 221 PHE A C 1
ATOM 1734 O O . PHE A 1 221 ? -27.052 -26.420 16.006 1.00 83.88 221 PHE A O 1
ATOM 1741 N N . ILE A 1 222 ? -29.051 -25.739 15.268 1.00 84.31 222 ILE A N 1
ATOM 1742 C CA . ILE A 1 222 ? -29.655 -25.651 16.607 1.00 84.31 222 ILE A CA 1
ATOM 1743 C C . ILE A 1 222 ? -29.748 -27.042 17.258 1.00 84.31 222 ILE A C 1
ATOM 1745 O O . ILE A 1 222 ? -29.540 -27.173 18.466 1.00 84.31 222 ILE A O 1
ATOM 1749 N N . GLU A 1 223 ? -30.031 -28.085 16.479 1.00 81.38 223 GLU A N 1
ATOM 1750 C CA . GLU A 1 223 ? -30.084 -29.467 16.964 1.00 81.38 223 GLU A CA 1
ATOM 1751 C C . GLU A 1 223 ? -28.695 -29.989 17.378 1.00 81.38 223 GLU A C 1
ATOM 1753 O O . GLU A 1 223 ? -28.543 -30.519 18.481 1.00 81.38 223 GLU A O 1
ATOM 1758 N N . GLU A 1 224 ? -27.658 -29.694 16.586 1.00 79.38 224 GLU A N 1
ATOM 1759 C CA . GLU A 1 224 ? -26.245 -29.972 16.906 1.00 79.38 224 GLU A CA 1
ATOM 1760 C C . GLU A 1 224 ? -25.797 -29.257 18.204 1.00 79.38 224 GLU A C 1
ATOM 1762 O O . GLU A 1 224 ? -25.117 -29.832 19.062 1.00 79.38 224 GLU A O 1
ATOM 1767 N N . LEU A 1 225 ? -26.239 -28.012 18.424 1.00 79.88 225 LEU A N 1
ATOM 1768 C CA . LEU A 1 225 ? -25.964 -27.275 19.665 1.00 79.88 225 LEU A CA 1
ATOM 1769 C C . LEU A 1 225 ? -26.667 -27.877 20.893 1.00 79.88 225 LEU A C 1
ATOM 1771 O O . LEU A 1 225 ? -26.107 -27.863 21.992 1.00 79.88 225 LEU A O 1
ATOM 1775 N N . LYS A 1 226 ? -27.869 -28.438 20.728 1.00 79.88 226 LYS A N 1
ATOM 1776 C CA . LYS A 1 226 ? -28.613 -29.097 21.815 1.00 79.88 226 LYS A CA 1
ATOM 1777 C C . LYS A 1 226 ? -28.014 -30.457 22.186 1.00 79.88 226 LYS A C 1
ATOM 1779 O O . LYS A 1 226 ? -28.019 -30.822 23.363 1.00 79.88 226 LYS A O 1
ATOM 1784 N N . GLU A 1 227 ? -27.461 -31.198 21.226 1.00 75.56 227 GLU A N 1
ATOM 1785 C CA . GLU A 1 227 ? -26.736 -32.447 21.505 1.00 75.56 227 GLU A CA 1
ATOM 1786 C C . GLU A 1 227 ? -25.413 -32.202 22.236 1.00 75.56 227 GLU A C 1
ATOM 1788 O O . GLU A 1 227 ? -25.082 -32.914 23.190 1.00 75.56 227 GLU A O 1
ATOM 1793 N N . THR A 1 228 ? -24.674 -31.162 21.847 1.00 70.00 228 THR A N 1
ATOM 1794 C CA . THR A 1 228 ? -23.402 -30.820 22.502 1.00 70.00 228 THR A CA 1
ATOM 1795 C C . THR A 1 228 ? -23.590 -30.340 23.943 1.00 70.00 228 THR A C 1
ATOM 1797 O O . THR A 1 228 ? -22.763 -30.663 24.796 1.00 70.00 228 THR A O 1
ATOM 1800 N N . THR A 1 229 ? -24.703 -29.670 24.265 1.00 69.38 229 THR A N 1
ATOM 1801 C CA . THR A 1 229 ? -25.048 -29.314 25.656 1.00 69.38 229 THR A CA 1
ATOM 1802 C C . THR A 1 229 ? -25.558 -30.499 26.479 1.00 69.38 229 THR A C 1
ATOM 1804 O O . THR A 1 229 ? -25.289 -30.552 27.675 1.00 69.38 229 THR A O 1
ATOM 1807 N N . ARG A 1 230 ? -26.217 -31.500 25.872 1.00 65.12 230 ARG A N 1
ATOM 1808 C CA . ARG A 1 230 ? -26.627 -32.738 26.574 1.00 65.12 230 ARG A CA 1
ATOM 1809 C C . ARG A 1 230 ? -25.454 -33.626 26.990 1.00 65.12 230 ARG A C 1
ATOM 1811 O O . ARG A 1 230 ? -25.570 -34.361 27.966 1.00 65.12 230 ARG A O 1
ATOM 1818 N N . LYS A 1 231 ? -24.327 -33.562 26.274 1.00 52.19 231 LYS A N 1
ATOM 1819 C CA . LYS A 1 231 ? -23.123 -34.357 26.574 1.00 52.19 231 LYS A CA 1
ATOM 1820 C C . LYS A 1 231 ? -22.313 -33.822 27.766 1.00 52.19 231 LYS A C 1
ATOM 1822 O O . LYS A 1 231 ? -21.402 -34.500 28.230 1.00 52.19 231 LYS A O 1
ATOM 1827 N N . VAL A 1 232 ? -22.667 -32.645 28.286 1.00 58.22 232 VAL A N 1
ATOM 1828 C CA . VAL A 1 232 ? -22.109 -32.055 29.509 1.00 58.22 232 VAL A CA 1
ATOM 1829 C C . VAL A 1 232 ? -23.168 -32.145 30.615 1.00 58.22 232 VAL A C 1
ATOM 1831 O O . VAL A 1 232 ? -23.900 -31.197 30.882 1.00 58.22 232 VAL A O 1
ATOM 1834 N N . GLY A 1 233 ? -23.303 -33.324 31.227 1.00 47.00 233 GLY A N 1
ATOM 1835 C CA . GLY A 1 233 ? -24.111 -33.502 32.440 1.00 47.00 233 GLY A CA 1
ATOM 1836 C C . GLY A 1 233 ? -23.444 -32.864 33.675 1.00 47.00 233 GLY A C 1
ATOM 1837 O O . GLY A 1 233 ? -22.222 -32.694 33.679 1.00 47.00 233 GLY A O 1
ATOM 1838 N N . PRO A 1 234 ? -24.206 -32.500 34.726 1.00 45.94 234 PRO A N 1
ATOM 1839 C CA . PRO A 1 234 ? -23.651 -31.864 35.921 1.00 45.94 234 PRO A CA 1
ATOM 1840 C C . PRO A 1 234 ? -22.769 -32.841 36.727 1.00 45.94 234 PRO A C 1
ATOM 1842 O O . PRO A 1 234 ? -23.131 -34.012 36.862 1.00 45.94 234 PRO A O 1
ATOM 1845 N N . PRO A 1 235 ? -21.633 -32.394 37.296 1.00 40.94 235 PRO A N 1
ATOM 1846 C CA . PRO A 1 235 ? -20.787 -33.249 38.121 1.00 40.94 235 PRO A CA 1
ATOM 1847 C C . PRO A 1 235 ? -21.427 -33.517 39.493 1.00 40.94 235 PRO A C 1
ATOM 1849 O O . PRO A 1 235 ? -21.860 -32.603 40.194 1.00 40.94 235 PRO A O 1
ATOM 1852 N N . SER A 1 236 ? -21.451 -34.791 39.886 1.00 36.78 236 SER A N 1
ATOM 1853 C CA . SER A 1 236 ? -21.807 -35.270 41.224 1.00 36.78 236 SER A CA 1
ATOM 1854 C C . SER A 1 236 ? -20.760 -34.854 42.266 1.00 36.78 236 SER A C 1
ATOM 1856 O O . SER A 1 236 ? -19.574 -35.141 42.093 1.00 36.78 236 SER A O 1
ATOM 1858 N N . LEU A 1 237 ? -21.196 -34.228 43.365 1.00 40.03 237 LEU A N 1
ATOM 1859 C CA . LEU A 1 237 ? -20.364 -33.933 44.538 1.00 40.03 237 LEU A CA 1
ATOM 1860 C C . LEU A 1 237 ? -19.930 -35.215 45.278 1.00 40.03 237 LEU A C 1
ATOM 1862 O O . LEU A 1 237 ? -20.781 -36.066 45.545 1.00 40.03 237 LEU A O 1
ATOM 1866 N N . PRO A 1 238 ? -18.680 -35.299 45.767 1.00 36.78 238 PRO A N 1
ATOM 1867 C CA . PRO A 1 238 ? -18.344 -36.082 46.948 1.00 36.78 238 PRO A CA 1
ATOM 1868 C C . PRO A 1 238 ? -18.272 -35.202 48.214 1.00 36.78 238 PRO A C 1
ATOM 1870 O O . PRO A 1 238 ? -17.766 -34.081 48.201 1.00 36.78 238 PRO A O 1
ATOM 1873 N N . SER A 1 239 ? -18.798 -35.750 49.312 1.00 36.22 239 SER A N 1
ATOM 1874 C CA . SER A 1 239 ? -18.839 -35.192 50.677 1.00 36.22 239 SER A CA 1
ATOM 1875 C C . SER A 1 239 ? -17.438 -35.058 51.320 1.00 36.22 239 SER A C 1
ATOM 1877 O O . SER A 1 239 ? -16.536 -35.817 50.949 1.00 36.22 239 SER A O 1
ATOM 1879 N N . PRO A 1 240 ? -17.225 -34.160 52.307 1.00 43.50 240 PRO A N 1
ATOM 1880 C CA . PRO A 1 240 ? -15.900 -33.850 52.842 1.00 43.50 240 PRO A CA 1
ATOM 1881 C C . PRO A 1 240 ? -15.434 -34.864 53.903 1.00 43.50 240 PRO A C 1
ATOM 1883 O O . PRO A 1 240 ? -16.203 -35.289 54.765 1.00 43.50 240 PRO A O 1
ATOM 1886 N N . ARG A 1 241 ? -14.139 -35.206 53.887 1.00 34.97 241 ARG A N 1
ATOM 1887 C CA . ARG A 1 241 ? -13.417 -35.833 55.010 1.00 34.97 241 ARG A CA 1
ATOM 1888 C C . ARG A 1 241 ? -12.293 -34.886 55.456 1.00 34.97 241 ARG A C 1
ATOM 1890 O O . ARG A 1 241 ? -11.657 -34.266 54.612 1.00 34.97 241 ARG A O 1
ATOM 1897 N N . GLY A 1 242 ? -12.162 -34.731 56.777 1.00 36.16 242 GLY A N 1
ATOM 1898 C CA . GLY A 1 242 ? -11.457 -33.652 57.486 1.00 36.16 242 GLY A CA 1
ATOM 1899 C C . GLY A 1 242 ? -9.923 -33.581 57.351 1.00 36.16 242 GLY A C 1
ATOM 1900 O O . GLY A 1 242 ? -9.327 -34.342 56.593 1.00 36.16 242 GLY A O 1
ATOM 1901 N N . PRO A 1 243 ? -9.285 -32.640 58.078 1.00 42.22 243 PRO A N 1
ATOM 1902 C CA . PRO A 1 243 ? -7.918 -32.198 57.817 1.00 42.22 243 PRO A CA 1
ATOM 1903 C C . PRO A 1 243 ? -6.870 -33.093 58.493 1.00 42.22 243 PRO A C 1
ATOM 1905 O O . PRO A 1 243 ? -7.006 -33.457 59.659 1.00 42.22 243 PRO A O 1
ATOM 1908 N N . SER A 1 244 ? -5.783 -33.389 57.779 1.00 35.81 244 SER A N 1
ATOM 1909 C CA . SER A 1 244 ? -4.554 -33.967 58.332 1.00 35.81 244 SER A CA 1
ATOM 1910 C C . SER A 1 244 ? -3.516 -32.868 58.585 1.00 35.81 244 SER A C 1
ATOM 1912 O O . SER A 1 244 ? -3.177 -32.098 57.688 1.00 35.81 244 SER A O 1
ATOM 1914 N N . VAL A 1 245 ? -3.042 -32.816 59.827 1.00 42.34 245 VAL A N 1
ATOM 1915 C CA . VAL A 1 245 ? -2.034 -31.907 60.399 1.00 42.34 245 VAL A CA 1
ATOM 1916 C C . VAL A 1 245 ? -0.649 -32.094 59.737 1.00 42.34 245 VAL A C 1
ATOM 1918 O O . VAL A 1 245 ? -0.300 -33.234 59.431 1.00 42.34 245 VAL A O 1
ATOM 1921 N N . PRO A 1 246 ? 0.182 -31.042 59.559 1.00 38.78 246 PRO A N 1
ATOM 1922 C CA . PR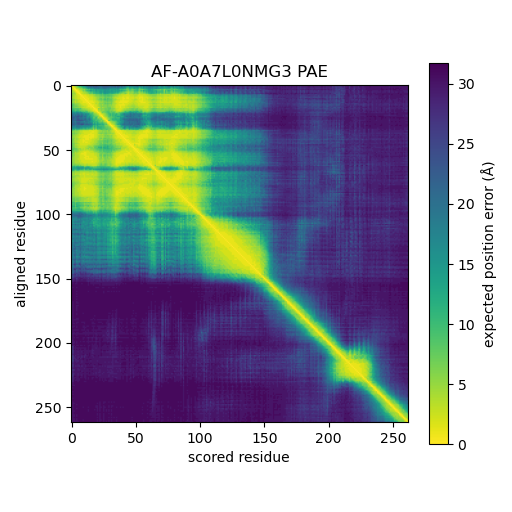O A 1 246 ? 1.579 -31.184 59.132 1.00 38.78 246 PRO A CA 1
ATOM 1923 C C . PRO A 1 246 ? 2.491 -31.552 60.319 1.00 38.78 246 PRO A C 1
ATOM 1925 O O . PRO A 1 246 ? 2.453 -30.887 61.353 1.00 38.78 246 PRO A O 1
ATOM 1928 N N . GLN A 1 247 ? 3.331 -32.583 60.178 1.00 37.41 247 GLN A N 1
ATOM 1929 C CA . GLN A 1 247 ? 4.368 -32.938 61.161 1.00 37.41 247 GLN A CA 1
ATOM 1930 C C . GLN A 1 247 ? 5.702 -32.228 60.852 1.00 37.41 247 GLN A C 1
ATOM 1932 O O . GLN A 1 247 ? 6.147 -32.210 59.705 1.00 37.41 247 GLN A O 1
ATOM 1937 N N . CYS A 1 248 ? 6.331 -31.661 61.890 1.00 34.28 248 CYS A N 1
ATOM 1938 C CA . CYS A 1 248 ? 7.696 -31.115 61.888 1.00 34.28 248 CYS A CA 1
ATOM 1939 C C . CYS A 1 248 ? 8.775 -32.221 61.828 1.00 34.28 248 CYS A C 1
ATOM 1941 O O . CYS A 1 248 ? 8.521 -33.335 62.291 1.00 34.28 248 CYS A O 1
ATOM 1943 N N . PRO A 1 249 ? 9.992 -31.924 61.328 1.00 48.06 249 PRO A N 1
ATOM 1944 C CA . PRO A 1 249 ? 11.123 -32.858 61.338 1.00 48.06 249 PRO A CA 1
ATOM 1945 C C . PRO A 1 249 ? 11.829 -32.934 62.715 1.00 48.06 249 PRO A C 1
ATOM 1947 O O . PRO A 1 249 ? 11.801 -31.948 63.454 1.00 48.06 249 PRO A O 1
ATOM 1950 N N . PRO A 1 250 ? 12.474 -34.069 63.070 1.00 46.69 250 PRO A N 1
ATOM 1951 C CA . PRO A 1 250 ? 13.149 -34.249 64.358 1.00 46.69 250 PRO A CA 1
ATOM 1952 C C . PRO A 1 250 ? 14.600 -33.721 64.394 1.00 46.69 250 PRO A C 1
ATOM 1954 O O . PRO A 1 250 ? 15.301 -33.687 63.383 1.00 46.69 250 PRO A O 1
ATOM 1957 N N . GLU A 1 251 ? 15.019 -33.331 65.601 1.00 48.03 251 GLU A N 1
ATOM 1958 C CA . GLU A 1 251 ? 16.312 -32.762 66.026 1.00 48.03 251 GLU A CA 1
ATOM 1959 C C . GLU A 1 251 ? 17.445 -33.822 66.115 1.00 48.03 251 GLU A C 1
ATOM 1961 O O . GLU A 1 251 ? 17.146 -34.997 66.356 1.00 48.03 251 GLU A O 1
ATOM 1966 N N . PRO A 1 252 ? 18.738 -33.465 65.920 1.00 53.41 252 PRO A N 1
ATOM 1967 C CA . PRO A 1 252 ? 19.846 -34.427 65.961 1.00 53.41 252 PRO A CA 1
ATOM 1968 C C . PRO A 1 252 ? 20.311 -34.791 67.394 1.00 53.41 252 PRO A C 1
ATOM 1970 O O . PRO A 1 252 ? 20.078 -34.032 68.333 1.00 53.41 252 PRO A O 1
ATOM 1973 N N . PRO A 1 253 ? 20.988 -35.947 67.576 1.00 55.16 253 PRO A N 1
ATOM 1974 C CA . PRO A 1 253 ? 21.313 -36.501 68.894 1.00 55.16 253 PRO A CA 1
ATOM 1975 C C . PRO A 1 253 ? 22.563 -35.879 69.560 1.00 55.16 253 PRO A C 1
ATOM 1977 O O . PRO A 1 253 ? 23.384 -35.260 68.879 1.00 55.16 253 PRO A O 1
ATOM 1980 N N . PRO A 1 254 ? 22.736 -36.072 70.887 1.00 47.78 254 PRO A N 1
ATOM 1981 C CA . PRO A 1 254 ? 23.739 -35.377 71.695 1.00 47.78 254 PRO A CA 1
ATOM 1982 C C . PRO A 1 254 ? 25.137 -36.016 71.658 1.00 47.78 254 PRO A C 1
ATOM 1984 O O . PRO A 1 254 ? 25.293 -37.238 71.633 1.00 47.78 254 PRO A O 1
ATOM 1987 N N . THR A 1 255 ? 26.162 -35.165 71.739 1.00 44.75 255 THR A N 1
ATOM 1988 C CA . THR A 1 255 ? 27.582 -35.534 71.856 1.00 44.75 255 THR A CA 1
ATOM 1989 C C . THR A 1 255 ? 27.957 -35.831 73.315 1.00 44.75 255 THR A C 1
ATOM 1991 O O . THR A 1 255 ? 27.611 -35.069 74.217 1.00 44.75 255 THR A O 1
ATOM 1994 N N . ALA A 1 256 ? 28.676 -36.934 73.544 1.00 48.81 256 ALA A N 1
ATOM 1995 C CA . ALA A 1 256 ? 29.176 -37.375 74.852 1.00 48.81 256 ALA A CA 1
ATOM 1996 C C . ALA A 1 256 ? 30.511 -36.688 75.260 1.00 48.81 256 ALA A C 1
ATOM 1998 O O . ALA A 1 256 ? 31.166 -36.094 74.402 1.00 48.81 256 ALA A O 1
ATOM 1999 N N . PRO A 1 257 ? 30.929 -36.761 76.545 1.00 55.50 257 PRO A N 1
ATOM 2000 C CA . PRO A 1 257 ? 31.959 -35.894 77.126 1.00 55.50 257 PRO A CA 1
ATOM 2001 C C . PRO A 1 257 ? 33.344 -36.559 77.292 1.00 55.50 257 PRO A C 1
ATOM 2003 O O . PRO A 1 257 ? 33.452 -37.774 77.435 1.00 55.50 257 PRO A O 1
ATOM 2006 N N . GLY A 1 258 ? 34.393 -35.733 77.382 1.00 37.94 258 GLY A N 1
ATOM 2007 C CA . GLY A 1 258 ? 35.738 -36.072 77.885 1.00 37.94 258 GLY A CA 1
ATOM 2008 C C . GLY A 1 258 ? 36.565 -34.783 78.036 1.00 37.94 258 GLY A C 1
ATOM 2009 O O . GLY A 1 258 ? 36.642 -34.024 77.079 1.00 37.94 258 GLY A O 1
ATOM 2010 N N . GLN A 1 259 ? 36.888 -34.355 79.269 1.00 41.28 259 GLN A N 1
ATOM 2011 C CA . GLN A 1 259 ? 38.222 -34.451 79.916 1.00 41.28 259 GLN A CA 1
ATOM 2012 C C . GLN A 1 259 ? 39.338 -33.756 79.104 1.00 41.28 259 GLN A C 1
ATOM 2014 O O . GLN A 1 259 ? 39.520 -34.082 77.943 1.00 41.28 259 GLN A O 1
ATOM 2019 N N . GLY A 1 260 ? 40.162 -32.834 79.603 1.00 36.84 260 GLY A N 1
ATOM 2020 C CA . GLY A 1 260 ? 40.439 -32.300 80.932 1.00 36.84 260 GLY A CA 1
ATOM 2021 C C . GLY A 1 260 ? 41.696 -31.408 80.838 1.00 36.84 260 GLY A C 1
ATOM 2022 O O . GLY A 1 260 ? 42.422 -31.506 79.856 1.00 36.84 260 GLY A O 1
ATOM 2023 N N . GLU A 1 261 ? 41.892 -30.579 81.867 1.00 41.94 261 GLU A N 1
ATOM 2024 C CA . GLU A 1 261 ? 43.153 -29.989 82.370 1.00 41.94 261 GLU A CA 1
ATOM 2025 C C . GLU A 1 261 ? 44.066 -29.136 81.460 1.00 41.94 261 GLU A C 1
ATOM 2027 O O . GLU A 1 261 ? 44.458 -29.532 80.366 1.00 41.94 261 GLU A O 1
ATOM 2032 N N . GLY A 1 262 ? 44.506 -27.995 82.018 1.00 38.44 262 GLY A N 1
ATOM 2033 C CA . GLY A 1 262 ? 45.639 -27.193 81.538 1.00 38.44 262 GLY A CA 1
ATOM 2034 C C . GLY A 1 262 ? 45.370 -25.702 81.496 1.00 38.44 262 GLY A C 1
ATOM 2035 O O . GLY A 1 262 ? 45.104 -25.211 80.380 1.00 38.44 262 GLY A O 1
#

Secondary structure (DSSP, 8-state):
-----S-----EEEEEE--SS-HHHHTSHHHHH--SEEEEEEE-SBPTTTSSBPEEEEEEEE-SSS-SEEEEEEEEETTEEEEEEEESGGGGSTTTSPPPPPPPP------SS-HHHHHHHHHHHHHHHHHHHHHHHHHHHHHHHHHHHHHTT----------------PPPP---PPP-PPPP---------------PPPP---PPP----SHHHHHHHHHHHHHHHHTSPPPPPPPP--PPPPPPPPPPPPPPP-----

Foldseek 3Di:
DDDDDDDDWFQFAWDDWDDPPDPVLVPDPVLLVQLWTKTKGWQIDQFPVPRGHAIEIETEAEDPDDAKDWPDWDCPDRRYIYIYIYHNPCCVPPSNNDDDPDDPDDDDDDDPDDPVVVVVVVVVVVVVVVVVVVVVVVVVVVVVVVVVVVVVPDDDDDDDDDDDDDDDDDDDDDDDDDDDDDDDDDDDDDDDDDDDDDDDDDDDDDDDDDDDPDPVSVVVVVVVVVVVVVVDDDDDDDDDDDDDDDDDDDDDDDDDDDDDDD

Solvent-accessible surface area (backbone atoms only — not comparable to full-atom values): 17758 Å² total; per-residue (Å²): 133,88,80,87,82,78,86,87,81,44,51,40,42,88,70,50,65,70,67,86,81,46,65,76,53,66,71,35,76,66,45,82,70,48,46,48,54,44,31,40,20,39,79,17,43,72,31,86,92,76,66,44,54,11,27,29,40,40,34,39,31,44,39,89,91,57,72,77,45,79,75,44,79,44,68,90,42,93,58,35,36,40,36,34,30,36,25,50,83,52,44,80,41,80,70,26,34,70,74,78,74,75,77,78,76,82,81,83,82,72,78,94,55,57,72,71,56,44,53,51,52,51,50,52,53,51,53,54,50,49,52,51,50,53,51,52,51,50,52,53,51,52,51,48,55,53,59,55,56,61,65,74,71,66,83,83,87,85,87,88,86,91,82,89,80,88,83,88,84,86,83,86,84,84,88,79,87,83,87,83,84,84,89,87,84,91,88,85,88,84,87,88,85,87,90,81,88,89,84,84,88,81,83,88,77,85,80,84,88,81,85,70,85,47,78,66,50,49,52,54,51,54,51,54,53,53,52,60,54,62,75,61,70,84,85,82,86,81,83,92,79,84,88,82,83,88,83,83,85,86,83,86,85,88,86,85,90,78,88,78,91,134

Mean predicted aligned error: 21.68 Å

Sequence (262 aa):
ESEIKGDILVLGYYQSAFDWDDETAKASKQHQLRRYHSQSYVNGSRCDLTGRAREAEVRFLCEEGAGDYIARVDEPQSCSYVLTVHTTRICHHPFLRPPPGLAPQPIRCQPALAPAQYVQYMRAQVSDTKRKVEEISEELRTLDTRLWSDRDSGTSPRPPQDAHGHGRTPVPDPQGQQSLSPPTGPAQPVSPPPPGTPSQGYGRKKIHFKVIRSPGDLLQFIEELKETTRKVGPPSLPSPRGPSVPQCPPEPPPTAPGQGEG

InterPro domains:
  IPR009011 Mannose-6-phosphate receptor binding domain superfamily [G3DSA:2.70.130.10] (1-87)
  IPR009011 Mannose-6-phosphate receptor binding domain superfamily [SSF50911] (35-92)
  IPR044865 MRH domain [PS51914] (1-93)
  IPR045149 Protein OS-9-like [PTHR15414] (2-153)

Radius of gyration: 39.19 Å; Cα contacts (8 Å, |Δi|>4): 202; chains: 1; bounding box: 118×57×108 Å

pLDDT: mean 71.31, std 24.34, range [30.31, 97.94]